Protein AF-R9T942-F1 (afdb_monomer_lite)

Structure (mmCIF, N/CA/C/O backbone):
data_AF-R9T942-F1
#
_entry.id   AF-R9T942-F1
#
loop_
_atom_site.group_PDB
_atom_site.id
_atom_site.type_symbol
_atom_site.label_atom_id
_atom_site.label_alt_id
_atom_site.label_comp_id
_atom_site.label_asym_id
_atom_site.label_entity_id
_atom_site.label_seq_id
_atom_site.pdbx_PDB_ins_code
_atom_site.Cartn_x
_atom_site.Cartn_y
_atom_site.Cartn_z
_atom_site.occupancy
_atom_site.B_iso_or_equiv
_atom_site.auth_seq_id
_atom_site.auth_comp_id
_atom_site.auth_asym_id
_atom_site.auth_atom_id
_atom_site.pdbx_PDB_model_num
ATOM 1 N N . MET A 1 1 ? 3.302 -10.540 -44.104 1.00 55.38 1 MET A N 1
ATOM 2 C CA . MET A 1 1 ? 4.333 -10.855 -43.094 1.00 55.38 1 MET A CA 1
ATOM 3 C C . MET A 1 1 ? 4.419 -12.359 -42.963 1.00 55.38 1 MET A C 1
ATOM 5 O O . MET A 1 1 ? 3.396 -13.004 -43.178 1.00 55.38 1 MET A O 1
ATOM 9 N N . SER A 1 2 ? 5.591 -12.920 -42.657 1.00 56.69 2 SER A N 1
ATOM 10 C CA . SER A 1 2 ? 5.653 -14.349 -42.351 1.00 56.69 2 SER A CA 1
ATOM 11 C C . SER A 1 2 ? 4.865 -14.638 -41.074 1.00 56.69 2 SER A C 1
ATOM 13 O O . SER A 1 2 ? 5.024 -13.944 -40.067 1.00 56.69 2 SER A O 1
ATOM 15 N N . ALA A 1 3 ? 4.004 -15.655 -41.127 1.00 66.00 3 ALA A N 1
ATOM 16 C CA . ALA A 1 3 ? 3.334 -16.181 -39.942 1.00 66.00 3 ALA A CA 1
ATOM 17 C C . ALA A 1 3 ? 4.331 -16.875 -38.995 1.00 66.00 3 ALA A C 1
ATOM 19 O O . ALA A 1 3 ? 4.022 -17.072 -37.824 1.00 66.00 3 ALA A O 1
ATOM 20 N N . SER A 1 4 ? 5.525 -17.219 -39.495 1.00 75.81 4 SER A N 1
ATOM 21 C CA . SER A 1 4 ? 6.587 -17.854 -38.727 1.00 75.81 4 SER A CA 1
ATOM 22 C C . SER A 1 4 ? 7.460 -16.807 -38.023 1.00 75.81 4 SER A C 1
ATOM 24 O O . SER A 1 4 ? 8.123 -16.010 -38.694 1.00 75.81 4 SER A O 1
ATOM 26 N N . PRO A 1 5 ? 7.550 -16.830 -36.682 1.00 75.12 5 PRO A N 1
ATOM 27 C CA . PRO A 1 5 ? 8.416 -15.925 -35.922 1.00 75.12 5 PRO A CA 1
ATOM 28 C C . PRO A 1 5 ? 9.908 -16.098 -36.223 1.00 75.12 5 PRO A C 1
ATOM 30 O O . PRO A 1 5 ? 10.694 -15.184 -35.987 1.00 75.12 5 PRO A O 1
ATOM 33 N N . GLN A 1 6 ? 10.307 -17.249 -36.775 1.00 81.50 6 GLN A N 1
ATOM 34 C CA . GLN A 1 6 ? 11.676 -17.512 -37.240 1.00 81.50 6 GLN A CA 1
ATOM 35 C C . GLN A 1 6 ? 12.093 -16.616 -38.408 1.00 81.50 6 GLN A C 1
ATOM 37 O O . GLN A 1 6 ? 13.274 -16.330 -38.567 1.00 81.50 6 GLN A O 1
ATOM 42 N N . GLU A 1 7 ? 11.126 -16.168 -39.204 1.00 81.69 7 GLU A N 1
ATOM 43 C CA . GLU A 1 7 ? 11.349 -15.408 -40.436 1.00 81.69 7 GLU A CA 1
ATOM 44 C C . GLU A 1 7 ? 11.086 -13.909 -40.253 1.00 81.69 7 GLU A C 1
ATOM 46 O O . GLU A 1 7 ? 11.096 -13.150 -41.219 1.00 81.69 7 GLU A O 1
ATOM 51 N N . TRP A 1 8 ? 10.806 -13.467 -39.025 1.00 84.31 8 TRP A N 1
ATOM 52 C CA . TRP A 1 8 ? 10.619 -12.049 -38.743 1.00 84.31 8 TRP A CA 1
ATOM 53 C C . TRP A 1 8 ? 11.915 -11.267 -38.965 1.00 84.31 8 TRP A C 1
ATOM 55 O O . TRP A 1 8 ? 12.986 -11.651 -38.493 1.00 84.31 8 TRP A O 1
ATOM 65 N N . ASP A 1 9 ? 11.795 -10.140 -39.653 1.00 84.88 9 ASP A N 1
ATOM 66 C CA . ASP A 1 9 ? 12.887 -9.252 -40.027 1.00 84.88 9 ASP A CA 1
ATOM 67 C C . ASP A 1 9 ? 12.683 -7.843 -39.440 1.00 84.88 9 ASP A C 1
ATOM 69 O O . ASP A 1 9 ? 11.788 -7.598 -38.622 1.00 84.88 9 ASP A O 1
ATOM 73 N N . GLY A 1 10 ? 13.555 -6.906 -39.820 1.00 80.19 10 GLY A N 1
ATOM 74 C CA . GLY A 1 10 ? 13.498 -5.536 -39.315 1.00 80.19 10 GLY A CA 1
ATOM 75 C C . GLY A 1 10 ? 12.197 -4.811 -39.668 1.00 80.19 10 GLY A C 1
ATOM 76 O O . GLY A 1 10 ? 11.739 -3.974 -38.893 1.00 80.19 10 GLY A O 1
ATOM 77 N N . ASP A 1 11 ? 11.550 -5.172 -40.778 1.00 79.38 11 ASP A N 1
ATOM 78 C CA . ASP A 1 11 ? 10.275 -4.581 -41.183 1.00 79.38 11 ASP A CA 1
ATOM 79 C C . ASP A 1 11 ? 9.140 -5.022 -40.255 1.00 79.38 11 ASP A C 1
ATOM 81 O O . ASP A 1 11 ? 8.277 -4.213 -39.906 1.00 79.38 11 ASP A O 1
ATOM 85 N N . VAL A 1 12 ? 9.167 -6.272 -39.780 1.00 81.94 12 VAL A N 1
ATOM 86 C CA . VAL A 1 12 ? 8.225 -6.756 -38.758 1.00 81.94 12 VAL A CA 1
ATOM 87 C C . VAL A 1 12 ? 8.427 -6.021 -37.431 1.00 81.94 12 VAL A C 1
ATOM 89 O O . VAL A 1 12 ? 7.452 -5.573 -36.824 1.00 81.94 12 VAL A O 1
ATOM 92 N N . VAL A 1 13 ? 9.675 -5.837 -36.995 1.00 80.06 13 VAL A N 1
ATOM 93 C CA . VAL A 1 13 ? 9.985 -5.101 -35.756 1.00 80.06 13 VAL A CA 1
ATOM 94 C C . VAL A 1 13 ? 9.532 -3.639 -35.854 1.00 80.06 13 VAL A C 1
ATOM 96 O O . VAL A 1 13 ? 8.868 -3.137 -34.943 1.00 80.06 13 VAL A O 1
ATOM 99 N N . ASN A 1 14 ? 9.827 -2.970 -36.973 1.00 81.62 14 ASN A N 1
ATOM 100 C CA . ASN A 1 14 ? 9.402 -1.593 -37.232 1.00 81.62 14 ASN A CA 1
ATOM 101 C C . ASN A 1 14 ? 7.878 -1.478 -37.307 1.00 81.62 14 ASN A C 1
ATOM 103 O O . ASN A 1 14 ? 7.307 -0.547 -36.751 1.00 81.62 14 ASN A O 1
ATOM 107 N N . PHE A 1 15 ? 7.187 -2.433 -37.928 1.00 79.25 15 PHE A N 1
ATOM 108 C CA . PHE A 1 15 ? 5.727 -2.445 -37.943 1.00 79.25 15 PHE A CA 1
ATOM 109 C C . PHE A 1 15 ? 5.140 -2.568 -36.533 1.00 79.25 15 PHE A C 1
ATOM 111 O O . PHE A 1 15 ? 4.220 -1.825 -36.186 1.00 79.25 15 PHE A O 1
ATOM 118 N N . ILE A 1 16 ? 5.677 -3.465 -35.702 1.00 78.81 16 ILE A N 1
ATOM 119 C CA . ILE A 1 16 ? 5.207 -3.622 -34.322 1.00 78.81 16 ILE A CA 1
ATOM 120 C C . ILE A 1 16 ? 5.415 -2.314 -33.550 1.00 78.81 16 ILE A C 1
ATOM 122 O O . ILE A 1 16 ? 4.469 -1.807 -32.951 1.00 78.81 16 ILE A O 1
ATOM 126 N N . ARG A 1 17 ? 6.613 -1.725 -33.617 1.00 76.69 17 ARG A N 1
ATOM 127 C CA . ARG A 1 17 ? 6.948 -0.484 -32.903 1.00 76.69 17 ARG A CA 1
ATOM 128 C C . ARG A 1 17 ? 6.168 0.732 -33.414 1.00 76.69 17 ARG A C 1
ATOM 130 O O . ARG A 1 17 ? 5.583 1.465 -32.623 1.00 76.69 17 ARG A O 1
ATOM 137 N N . ASP A 1 18 ? 6.155 0.939 -34.727 1.00 77.44 18 ASP A N 1
ATOM 138 C CA . ASP A 1 18 ? 5.771 2.214 -35.341 1.00 77.44 18 ASP A CA 1
ATOM 139 C C . ASP A 1 18 ? 4.334 2.222 -35.865 1.00 77.44 18 ASP A C 1
ATOM 141 O O . ASP A 1 18 ? 3.808 3.293 -36.184 1.00 77.44 18 ASP A O 1
ATOM 145 N N . VAL A 1 19 ? 3.688 1.058 -35.984 1.00 76.12 19 VAL A N 1
ATOM 146 C CA . VAL A 1 19 ? 2.318 0.926 -36.502 1.00 76.12 19 VAL A CA 1
ATOM 147 C C . VAL A 1 19 ? 1.394 0.276 -35.480 1.00 76.12 19 VAL A C 1
ATOM 149 O O . VAL A 1 19 ? 0.380 0.876 -35.140 1.00 76.12 19 VAL A O 1
ATOM 152 N N . LEU A 1 20 ? 1.732 -0.910 -34.966 1.00 74.31 20 LEU A N 1
ATOM 153 C CA . LEU A 1 20 ? 0.850 -1.664 -34.066 1.00 74.31 20 LEU A CA 1
ATOM 154 C C . LEU A 1 20 ? 0.758 -1.031 -32.672 1.00 74.31 20 LEU A C 1
ATOM 156 O O . LEU A 1 20 ? -0.312 -0.971 -32.079 1.00 74.31 20 LEU A O 1
ATOM 160 N N . LEU A 1 21 ? 1.883 -0.527 -32.174 1.00 70.38 21 LEU A N 1
ATOM 161 C CA . LEU A 1 21 ? 2.002 0.124 -30.870 1.00 70.38 21 LEU A CA 1
ATOM 162 C C . LEU A 1 21 ? 1.828 1.651 -30.942 1.00 70.38 21 LEU A C 1
ATOM 164 O O . LEU A 1 21 ? 2.004 2.371 -29.954 1.00 70.38 21 LEU A O 1
ATOM 168 N N . ARG A 1 22 ? 1.454 2.174 -32.115 1.00 72.12 22 ARG A N 1
ATOM 169 C CA . ARG A 1 22 ? 1.252 3.609 -32.317 1.00 72.12 22 ARG A CA 1
ATOM 170 C C . ARG A 1 22 ? 0.049 4.094 -31.506 1.00 72.12 22 ARG A C 1
ATOM 172 O O . ARG A 1 22 ? -1.061 3.609 -31.682 1.00 72.12 22 ARG A O 1
ATOM 179 N N . GLY A 1 23 ? 0.266 5.105 -30.665 1.00 63.59 23 GLY A N 1
ATOM 180 C CA . GLY A 1 23 ? -0.784 5.715 -29.838 1.00 63.59 23 GLY A CA 1
ATOM 181 C C . GLY A 1 23 ? -1.073 4.976 -28.528 1.00 63.59 23 GLY A C 1
ATOM 182 O O . GLY A 1 23 ? -1.806 5.497 -27.692 1.00 63.59 23 GLY A O 1
ATOM 183 N N . SER A 1 24 ? -0.463 3.810 -28.315 1.00 63.62 24 SER A N 1
ATOM 184 C CA . SER A 1 24 ? -0.535 3.092 -27.045 1.00 63.62 24 SER A CA 1
ATOM 185 C C . SER A 1 24 ? 0.375 3.742 -25.984 1.00 63.62 24 SER A C 1
ATOM 187 O O . SER A 1 24 ? 1.428 4.295 -26.321 1.00 63.62 24 SER A O 1
ATOM 189 N N . PRO A 1 25 ? -0.000 3.690 -24.690 1.00 60.34 25 PRO A N 1
ATOM 190 C CA . PRO A 1 25 ? 0.844 4.147 -23.588 1.00 60.34 25 PRO A CA 1
ATOM 191 C C . PRO A 1 25 ? 2.234 3.500 -23.605 1.00 60.34 25 PRO A C 1
ATOM 193 O O . PRO A 1 25 ? 2.374 2.312 -23.889 1.00 60.34 25 PRO A O 1
ATOM 196 N N . ALA A 1 26 ? 3.268 4.252 -23.219 1.00 60.66 26 ALA A N 1
ATOM 197 C CA . ALA A 1 26 ? 4.657 3.781 -23.252 1.00 60.66 26 ALA A CA 1
ATOM 198 C C . ALA A 1 26 ? 4.897 2.483 -22.450 1.00 60.66 26 ALA A C 1
ATOM 200 O O . ALA A 1 26 ? 5.706 1.648 -22.852 1.00 60.66 26 ALA A O 1
ATOM 201 N N . SER A 1 27 ? 4.179 2.284 -21.337 1.00 47.72 27 SER A N 1
ATOM 202 C CA . SER A 1 27 ? 4.229 1.047 -20.543 1.00 47.72 27 SER A CA 1
ATOM 203 C C . SER A 1 27 ? 3.712 -0.165 -21.319 1.00 47.72 27 SER A C 1
ATOM 205 O O . SER A 1 27 ? 4.370 -1.203 -21.333 1.00 47.72 27 SER A O 1
ATOM 207 N N . ILE A 1 28 ? 2.585 -0.001 -22.013 1.00 60.81 28 ILE A N 1
ATOM 208 C CA . ILE A 1 28 ? 1.977 -1.019 -22.874 1.00 60.81 28 ILE A CA 1
ATOM 209 C C . ILE A 1 28 ? 2.917 -1.320 -24.043 1.00 60.81 28 ILE A C 1
ATOM 211 O O . ILE A 1 28 ? 3.228 -2.479 -24.300 1.00 60.81 28 ILE A O 1
ATOM 215 N N . ASN A 1 29 ? 3.484 -0.295 -24.680 1.00 69.31 29 ASN A N 1
ATOM 216 C CA . ASN A 1 29 ? 4.442 -0.494 -25.771 1.00 69.31 29 ASN A CA 1
ATOM 217 C C . ASN A 1 29 ? 5.643 -1.327 -25.336 1.00 69.31 29 ASN A C 1
ATOM 219 O O . ASN A 1 29 ? 6.031 -2.267 -26.027 1.00 69.31 29 ASN A O 1
ATOM 223 N N . LYS A 1 30 ? 6.194 -1.024 -24.159 1.00 68.06 30 LYS A N 1
ATOM 224 C CA . LYS A 1 30 ? 7.323 -1.760 -23.594 1.00 68.06 30 LYS A CA 1
ATOM 225 C C . LYS A 1 30 ? 6.982 -3.225 -23.320 1.00 68.06 30 LYS A C 1
ATOM 227 O O . LYS A 1 30 ? 7.801 -4.097 -23.600 1.00 68.06 30 LYS A O 1
ATOM 232 N N . GLU A 1 31 ? 5.802 -3.502 -22.777 1.00 67.56 31 GLU A N 1
ATOM 233 C CA . GLU A 1 31 ? 5.360 -4.860 -22.450 1.00 67.56 31 GLU A CA 1
ATOM 234 C C . GLU A 1 31 ? 5.090 -5.705 -23.700 1.00 67.56 31 GLU A C 1
ATOM 236 O O . GLU A 1 31 ? 5.594 -6.826 -23.818 1.00 67.56 31 GLU A O 1
ATOM 241 N N . TYR A 1 32 ? 4.369 -5.150 -24.674 1.00 72.00 32 TYR A N 1
ATOM 242 C CA . TYR A 1 32 ? 4.083 -5.832 -25.934 1.00 72.00 32 TYR A CA 1
ATOM 243 C C . TYR A 1 32 ? 5.357 -6.059 -26.753 1.00 72.00 32 TYR A C 1
ATOM 245 O O . TYR A 1 32 ? 5.573 -7.159 -27.262 1.00 72.00 32 TYR A O 1
ATOM 253 N N . TYR A 1 33 ? 6.250 -5.066 -26.818 1.00 79.81 33 TYR A N 1
ATOM 254 C CA . TYR A 1 33 ? 7.545 -5.213 -27.482 1.00 79.81 33 TYR A CA 1
ATOM 255 C C . TYR A 1 33 ? 8.423 -6.269 -26.791 1.00 79.81 33 TYR A C 1
ATOM 257 O O . TYR A 1 33 ? 9.047 -7.095 -27.458 1.00 79.81 33 TYR A O 1
ATOM 265 N N . ALA A 1 34 ? 8.439 -6.305 -25.453 1.00 77.56 34 ALA A N 1
ATOM 266 C CA . ALA A 1 34 ? 9.152 -7.336 -24.698 1.00 77.56 34 ALA A CA 1
ATOM 267 C C . ALA A 1 34 ? 8.574 -8.739 -24.936 1.00 77.56 34 ALA A C 1
ATOM 269 O O . ALA A 1 34 ? 9.332 -9.702 -25.048 1.00 77.56 34 ALA A O 1
ATOM 270 N N . THR A 1 35 ? 7.252 -8.859 -25.041 1.00 80.25 35 THR A N 1
ATOM 271 C CA . THR A 1 35 ? 6.569 -10.128 -25.326 1.00 80.25 35 THR A CA 1
ATOM 272 C C . THR A 1 35 ? 6.890 -10.623 -26.734 1.00 80.25 35 THR A C 1
ATOM 274 O O . THR A 1 35 ? 7.326 -11.763 -26.890 1.00 80.25 35 THR A O 1
ATOM 277 N N . ALA A 1 36 ? 6.794 -9.752 -27.744 1.00 82.94 36 ALA A N 1
ATOM 278 C CA . ALA A 1 36 ? 7.181 -10.071 -29.119 1.00 82.94 36 ALA A CA 1
ATOM 279 C C . ALA A 1 36 ? 8.663 -10.470 -29.221 1.00 82.94 36 ALA A C 1
ATOM 281 O O . ALA A 1 36 ? 8.997 -11.457 -29.875 1.00 82.94 36 ALA A O 1
ATOM 282 N N . SER A 1 37 ? 9.544 -9.768 -28.499 1.00 84.00 37 SER A N 1
ATOM 283 C CA . SER A 1 37 ? 10.963 -10.114 -28.407 1.00 84.00 37 SER A CA 1
ATOM 284 C C . SER A 1 37 ? 11.186 -11.496 -27.790 1.00 84.00 37 SER A C 1
ATOM 286 O O . SER A 1 37 ? 11.953 -12.273 -28.346 1.00 84.00 37 SER A O 1
ATOM 288 N N . ARG A 1 38 ? 10.519 -11.836 -26.677 1.00 80.50 38 ARG A N 1
ATOM 289 C CA . ARG A 1 38 ? 10.636 -13.168 -26.051 1.00 80.50 38 ARG A CA 1
ATOM 290 C C . ARG A 1 38 ? 10.121 -14.273 -26.966 1.00 80.50 38 ARG A C 1
ATOM 292 O O . ARG A 1 38 ? 10.747 -15.325 -27.043 1.00 80.50 38 ARG A O 1
ATOM 299 N N . TYR A 1 39 ? 9.014 -14.029 -27.662 1.00 82.38 39 TYR A N 1
ATOM 300 C CA . TYR A 1 39 ? 8.429 -14.988 -28.593 1.00 82.38 39 TYR A CA 1
ATOM 301 C C . TYR A 1 39 ? 9.337 -15.243 -29.804 1.00 82.38 39 TYR A C 1
ATOM 303 O O . TYR A 1 39 ? 9.559 -16.397 -30.176 1.00 82.38 39 TYR A O 1
ATOM 311 N N . ALA A 1 40 ? 9.943 -14.192 -30.365 1.00 85.56 40 ALA A N 1
ATOM 312 C CA . ALA A 1 40 ? 10.966 -14.317 -31.400 1.00 85.56 40 ALA A CA 1
ATOM 313 C C . ALA A 1 40 ? 12.188 -15.102 -30.886 1.00 85.56 40 ALA A C 1
ATOM 315 O O . ALA A 1 40 ? 12.596 -16.073 -31.524 1.00 85.56 40 ALA A O 1
ATOM 316 N N . SER A 1 41 ? 12.710 -14.765 -29.698 1.00 83.50 41 SER A N 1
ATOM 317 C CA . SER A 1 41 ? 13.859 -15.457 -29.094 1.00 83.50 41 SER A CA 1
ATOM 318 C C . SER A 1 41 ? 13.575 -16.936 -28.802 1.00 83.50 41 SER A C 1
ATOM 320 O O . SER A 1 41 ? 14.429 -17.779 -29.076 1.00 83.50 41 SER A O 1
ATOM 322 N N . PHE A 1 42 ? 12.381 -17.278 -28.302 1.00 84.38 42 PHE A N 1
ATOM 323 C CA . PHE A 1 42 ? 11.940 -18.667 -28.110 1.00 84.38 42 PHE A CA 1
ATOM 324 C C . PHE A 1 42 ? 11.958 -19.446 -29.433 1.00 84.38 42 PHE A C 1
ATOM 326 O O . PHE A 1 42 ? 12.434 -20.578 -29.499 1.00 84.38 42 PHE A O 1
ATOM 333 N N . ASN A 1 43 ? 11.545 -18.787 -30.514 1.00 86.19 43 ASN A N 1
ATOM 334 C CA . ASN A 1 43 ? 11.609 -19.304 -31.875 1.00 86.19 43 ASN A CA 1
ATOM 335 C C . ASN A 1 43 ? 12.993 -19.137 -32.529 1.00 86.19 43 ASN A C 1
ATOM 337 O O . ASN A 1 43 ? 13.106 -19.251 -33.742 1.00 86.19 43 ASN A O 1
ATOM 341 N N . LYS A 1 44 ? 14.064 -18.907 -31.758 1.00 88.12 44 LYS A N 1
ATOM 342 C CA . LYS A 1 44 ? 15.454 -18.769 -32.236 1.00 88.12 44 LYS A CA 1
ATOM 343 C C . LYS A 1 44 ? 15.702 -17.587 -33.185 1.00 88.12 44 LYS A C 1
ATOM 345 O O . LYS A 1 44 ? 16.726 -17.562 -33.866 1.00 88.12 44 LYS A O 1
ATOM 350 N N . ASN A 1 45 ? 14.826 -16.587 -33.195 1.00 86.69 45 ASN A N 1
ATOM 351 C CA . ASN A 1 45 ? 15.019 -15.347 -33.935 1.00 86.69 45 ASN A CA 1
ATOM 352 C C . ASN A 1 45 ? 15.500 -14.221 -33.007 1.00 86.69 45 ASN A C 1
ATOM 354 O O . ASN A 1 45 ? 14.829 -13.856 -32.044 1.00 86.69 45 ASN A O 1
ATOM 358 N N . LYS A 1 46 ? 16.665 -13.644 -33.321 1.00 85.94 46 LYS A N 1
ATOM 359 C CA . LYS A 1 46 ? 17.310 -12.579 -32.534 1.00 85.94 46 LYS A CA 1
ATOM 360 C C . LYS A 1 46 ? 17.098 -11.173 -33.101 1.00 85.94 46 LYS A C 1
ATOM 362 O O . LYS A 1 46 ? 17.756 -10.236 -32.655 1.00 85.94 46 LYS A O 1
ATOM 367 N N . ILE A 1 47 ? 16.193 -10.991 -34.064 1.00 85.12 47 ILE A N 1
ATOM 368 C CA . ILE A 1 47 ? 15.999 -9.707 -34.752 1.00 85.12 47 ILE A CA 1
ATOM 369 C C . ILE A 1 47 ? 15.719 -8.543 -33.788 1.00 85.12 47 ILE A C 1
ATOM 371 O O . ILE A 1 47 ? 16.272 -7.458 -33.950 1.00 85.12 47 ILE A O 1
ATOM 375 N N . PHE A 1 48 ? 14.955 -8.787 -32.719 1.00 82.31 48 PHE A N 1
ATOM 376 C CA . PHE A 1 48 ? 14.669 -7.789 -31.685 1.00 82.31 48 PHE A CA 1
ATOM 377 C C . PHE A 1 48 ? 15.898 -7.399 -30.857 1.00 82.31 48 PHE A C 1
ATOM 379 O O . PHE A 1 48 ? 15.968 -6.260 -30.408 1.00 82.31 48 PHE A O 1
ATOM 386 N N . GLU A 1 49 ? 16.852 -8.311 -30.643 1.00 80.06 49 GLU A N 1
ATOM 387 C CA . GLU A 1 49 ? 18.120 -8.023 -29.954 1.00 80.06 49 GLU A CA 1
ATOM 388 C C . GLU A 1 49 ? 19.041 -7.193 -30.850 1.00 80.06 49 GLU A C 1
ATOM 390 O O . GLU A 1 49 ? 19.612 -6.204 -30.396 1.00 80.06 49 GLU A O 1
ATOM 395 N N . ILE A 1 50 ? 19.114 -7.550 -32.137 1.00 80.94 50 ILE A N 1
ATOM 396 C CA . ILE A 1 50 ? 19.897 -6.836 -33.156 1.00 80.94 50 ILE A CA 1
ATOM 397 C C . ILE A 1 50 ? 19.385 -5.398 -33.316 1.00 80.94 50 ILE A C 1
ATOM 399 O O . ILE A 1 50 ? 20.171 -4.457 -33.392 1.00 80.94 50 ILE A O 1
ATOM 403 N N . MET A 1 51 ? 18.064 -5.215 -33.305 1.00 76.12 51 MET A N 1
ATOM 404 C CA . MET A 1 51 ? 17.425 -3.903 -33.421 1.00 76.12 51 MET A CA 1
ATOM 405 C C . MET A 1 51 ? 17.371 -3.099 -32.116 1.00 76.12 51 MET A C 1
ATOM 407 O O . MET A 1 51 ? 17.007 -1.926 -32.145 1.00 76.12 51 MET A O 1
ATOM 411 N N . LYS A 1 52 ? 17.746 -3.682 -30.970 1.00 67.75 52 LYS A N 1
ATOM 412 C CA . LYS A 1 52 ? 17.675 -3.027 -29.649 1.00 67.75 52 LYS A CA 1
ATOM 413 C C . LYS A 1 52 ? 18.756 -1.965 -29.414 1.00 67.75 52 LYS A C 1
ATOM 415 O O . LYS A 1 52 ? 18.802 -1.364 -28.341 1.00 67.75 52 LYS A O 1
ATOM 420 N N . ILE A 1 53 ? 19.644 -1.741 -30.380 1.00 49.84 53 ILE A N 1
ATOM 421 C CA . ILE A 1 53 ? 20.758 -0.794 -30.278 1.00 49.84 53 ILE A CA 1
ATOM 422 C C . ILE A 1 53 ? 20.230 0.630 -30.494 1.00 49.84 53 ILE A C 1
ATOM 424 O O . ILE A 1 53 ? 20.415 1.185 -31.568 1.00 49.84 53 ILE A O 1
ATOM 428 N N . THR A 1 54 ? 19.508 1.187 -29.513 1.00 47.09 54 THR A N 1
ATOM 429 C CA . THR A 1 54 ? 19.406 2.627 -29.159 1.00 47.09 54 THR A CA 1
ATOM 430 C C . THR A 1 54 ? 18.203 2.875 -28.245 1.00 47.09 54 THR A C 1
ATOM 432 O O . THR A 1 54 ? 17.226 3.513 -28.612 1.00 47.09 54 THR A O 1
ATOM 435 N N . GLU A 1 55 ? 18.281 2.428 -26.996 1.00 46.62 55 GLU A N 1
ATOM 436 C CA . GLU A 1 55 ? 17.527 3.092 -25.931 1.00 46.62 55 GLU A CA 1
ATOM 437 C C . GLU A 1 55 ? 18.516 3.453 -24.833 1.00 46.62 55 GLU A C 1
ATOM 439 O O . GLU A 1 55 ? 18.991 2.599 -24.081 1.00 46.62 55 GLU A O 1
ATOM 444 N N . HIS A 1 56 ? 18.878 4.736 -24.769 1.00 39.38 56 HIS A N 1
ATOM 445 C CA . HIS A 1 56 ? 19.525 5.259 -23.578 1.00 39.38 56 HIS A CA 1
ATOM 446 C C . HIS A 1 56 ? 18.562 5.042 -22.408 1.00 39.38 56 HIS A C 1
ATOM 448 O O . HIS A 1 56 ? 17.389 5.407 -22.530 1.00 39.38 56 HIS A O 1
ATOM 454 N N . PRO A 1 57 ? 19.009 4.463 -21.280 1.00 43.84 57 PRO A N 1
ATOM 455 C CA . PRO A 1 57 ? 18.173 4.402 -20.099 1.00 43.84 57 PRO A CA 1
ATOM 456 C C . PRO A 1 57 ? 17.808 5.839 -19.734 1.00 43.84 57 PRO A C 1
ATOM 458 O O . PRO A 1 57 ? 18.677 6.644 -19.396 1.00 43.84 57 PRO A O 1
ATOM 461 N N . SER A 1 58 ? 16.522 6.171 -19.851 1.00 45.50 58 SER A N 1
ATOM 462 C CA . SER A 1 58 ? 15.984 7.414 -19.317 1.00 45.50 58 SER A CA 1
ATOM 463 C C . SER A 1 58 ? 16.386 7.463 -17.848 1.00 45.50 58 SER A C 1
ATOM 465 O O . SER A 1 58 ? 15.992 6.579 -17.075 1.00 45.50 58 SER A O 1
ATOM 467 N N . LYS A 1 59 ? 17.220 8.443 -17.480 1.00 42.09 59 LYS A N 1
ATOM 468 C CA . LYS A 1 59 ? 17.540 8.703 -16.076 1.00 42.09 59 LYS A CA 1
ATOM 469 C C . LYS A 1 59 ? 16.215 8.814 -15.309 1.00 42.09 59 LYS A C 1
ATOM 471 O O . LYS A 1 59 ? 15.249 9.333 -15.871 1.00 42.09 59 LYS A O 1
ATOM 476 N N . PRO A 1 60 ? 16.123 8.305 -14.070 1.00 47.53 60 PRO A N 1
ATOM 477 C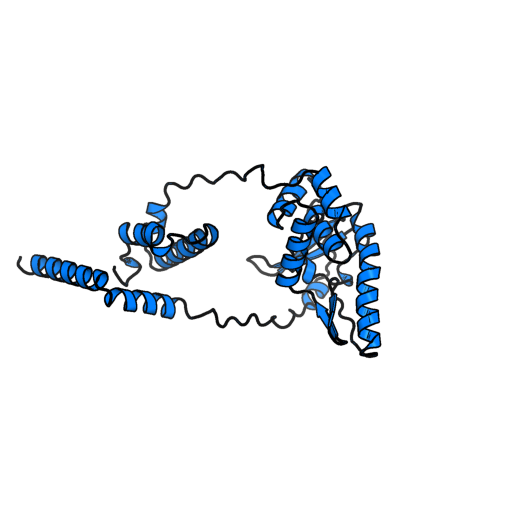 CA . PRO A 1 60 ? 14.960 8.586 -13.240 1.00 47.53 60 PRO A CA 1
ATOM 478 C C . PRO A 1 60 ? 14.810 10.110 -13.167 1.00 47.53 60 PRO A C 1
ATOM 480 O O . PRO A 1 60 ? 15.770 10.776 -12.787 1.00 47.53 60 PRO A O 1
ATOM 483 N N . ASN A 1 61 ? 13.666 10.661 -13.581 1.00 51.72 61 ASN A N 1
ATOM 484 C CA . ASN A 1 61 ? 13.417 12.090 -13.412 1.00 51.72 61 ASN A CA 1
ATOM 485 C C . ASN A 1 61 ? 13.506 12.411 -11.915 1.00 51.72 61 ASN A C 1
ATOM 487 O O . ASN A 1 61 ? 12.832 11.774 -11.104 1.00 51.72 61 ASN A O 1
ATOM 491 N N . GLU A 1 62 ? 14.340 13.385 -11.553 1.00 51.06 62 GLU A N 1
ATOM 492 C CA . GLU A 1 62 ? 14.430 13.906 -10.183 1.00 51.06 62 GLU A CA 1
ATOM 493 C C . GLU A 1 62 ? 13.091 14.505 -9.711 1.00 51.06 62 GLU A C 1
ATOM 495 O O . GLU A 1 62 ? 12.834 14.544 -8.514 1.00 51.06 62 GLU A O 1
ATOM 500 N N . GLU A 1 63 ? 12.206 14.857 -10.652 1.00 56.81 63 GLU A N 1
ATOM 501 C CA . GLU A 1 63 ? 10.853 15.404 -10.451 1.00 56.81 63 GLU A CA 1
ATOM 502 C C . GLU A 1 63 ? 9.827 14.411 -9.860 1.00 56.81 63 GLU A C 1
ATOM 504 O O . GLU A 1 63 ? 8.688 14.781 -9.602 1.00 56.81 63 GLU A O 1
ATOM 509 N N . ASP A 1 64 ? 10.185 13.139 -9.662 1.00 73.62 64 ASP A N 1
ATOM 510 C CA . ASP A 1 64 ? 9.251 12.063 -9.288 1.00 73.62 64 ASP A CA 1
ATOM 511 C C . ASP A 1 64 ? 9.302 11.764 -7.767 1.00 73.62 64 ASP A C 1
ATOM 513 O O . ASP A 1 64 ? 9.364 10.596 -7.356 1.00 73.62 64 ASP A O 1
ATOM 517 N N . LYS A 1 65 ? 9.351 12.821 -6.937 1.00 84.06 65 LYS A N 1
ATOM 518 C CA . LYS A 1 65 ? 9.508 12.787 -5.466 1.00 84.06 65 LYS A CA 1
ATOM 519 C C . LYS A 1 65 ? 8.674 13.871 -4.780 1.00 84.06 65 LYS A C 1
ATOM 521 O O . LYS A 1 65 ? 8.312 14.852 -5.413 1.00 84.06 65 LYS A O 1
ATOM 526 N N . LEU A 1 66 ? 8.422 13.684 -3.485 1.00 87.00 66 LEU A N 1
ATOM 527 C CA . LEU A 1 66 ? 7.756 14.670 -2.628 1.00 87.00 66 LEU A CA 1
ATOM 528 C C . LEU A 1 66 ? 8.767 15.384 -1.730 1.00 87.00 66 LEU A C 1
ATOM 530 O O . LEU A 1 66 ? 9.676 14.736 -1.206 1.00 87.00 66 LEU A O 1
ATOM 534 N N . THR A 1 67 ? 8.582 16.683 -1.502 1.00 89.00 67 THR A N 1
ATOM 535 C CA . THR A 1 67 ? 9.310 17.411 -0.453 1.00 89.00 67 THR A CA 1
ATOM 536 C C . THR A 1 67 ? 8.754 17.081 0.935 1.00 89.00 67 THR A C 1
ATOM 538 O O . THR A 1 67 ? 7.659 16.534 1.079 1.00 89.00 67 THR A O 1
ATOM 541 N N . ASN A 1 68 ? 9.491 17.427 1.994 1.00 86.75 68 ASN A N 1
ATOM 542 C CA . ASN A 1 68 ? 9.010 17.227 3.364 1.00 86.75 68 ASN A CA 1
ATOM 543 C C . ASN A 1 68 ? 7.739 18.042 3.647 1.00 86.75 68 ASN A C 1
ATOM 545 O O . ASN A 1 68 ? 6.843 17.557 4.336 1.00 86.75 68 ASN A O 1
ATOM 549 N N . GLU A 1 69 ? 7.634 19.254 3.101 1.00 88.56 69 GLU A N 1
ATOM 550 C CA . GLU A 1 69 ? 6.443 20.096 3.216 1.00 88.56 69 GLU A CA 1
ATOM 551 C C . GLU A 1 69 ? 5.242 19.444 2.526 1.00 88.56 69 GLU A C 1
ATOM 553 O O . GLU A 1 69 ? 4.162 19.374 3.110 1.00 88.56 69 GLU A O 1
ATOM 558 N N . GLU A 1 70 ? 5.437 18.899 1.323 1.00 91.69 70 GLU A N 1
ATOM 559 C CA . GLU A 1 70 ? 4.398 18.167 0.596 1.00 91.69 70 GLU A CA 1
ATOM 560 C C . GLU A 1 70 ? 3.948 16.917 1.358 1.00 91.69 70 GLU A C 1
ATOM 562 O O . GLU A 1 70 ? 2.752 16.657 1.473 1.00 91.69 70 GLU A O 1
ATOM 567 N N . VAL A 1 71 ? 4.884 16.169 1.949 1.00 91.94 71 VAL A N 1
ATOM 568 C CA . VAL A 1 71 ? 4.566 15.016 2.803 1.00 91.94 71 VAL A CA 1
ATOM 569 C C . VAL A 1 71 ? 3.695 15.428 3.989 1.00 91.94 71 VAL A C 1
ATOM 571 O O . VAL A 1 71 ? 2.709 14.752 4.280 1.00 91.94 71 VAL A O 1
ATOM 574 N N . GLN A 1 72 ? 4.029 16.530 4.667 1.00 90.50 72 GLN A N 1
ATOM 575 C CA . GLN A 1 72 ? 3.237 17.015 5.799 1.00 90.50 72 GLN A CA 1
ATOM 576 C C . GLN A 1 72 ? 1.848 17.486 5.366 1.00 90.50 72 GLN A C 1
ATOM 578 O O . GLN A 1 72 ? 0.873 17.181 6.048 1.00 90.50 72 GLN A O 1
ATOM 583 N N . LEU A 1 73 ? 1.733 18.172 4.226 1.00 93.31 73 LEU A N 1
ATOM 584 C CA . LEU A 1 73 ? 0.440 18.574 3.668 1.00 93.31 73 LEU A CA 1
ATOM 585 C C . LEU A 1 73 ? -0.435 17.358 3.360 1.00 93.31 73 LEU A C 1
ATOM 587 O O . LEU A 1 73 ? -1.576 17.304 3.811 1.00 93.31 73 LEU A O 1
ATOM 591 N N . VAL A 1 74 ? 0.106 16.348 2.672 1.00 94.50 74 VAL A N 1
ATOM 592 C CA . VAL A 1 74 ? -0.650 15.122 2.381 1.00 94.50 74 VAL A CA 1
ATOM 593 C C . VAL A 1 74 ? -1.051 14.402 3.667 1.00 94.50 74 VAL A C 1
ATOM 595 O O . VAL A 1 74 ? -2.195 13.977 3.782 1.00 94.50 74 VAL A O 1
ATOM 598 N N . LEU A 1 75 ? -0.152 14.284 4.652 1.00 92.19 75 LEU A N 1
ATOM 599 C CA . LEU A 1 75 ? -0.484 13.664 5.936 1.00 92.19 75 LEU A CA 1
ATOM 600 C C . LEU A 1 75 ? -1.590 14.430 6.666 1.00 92.19 75 LEU A C 1
ATOM 602 O O . LEU A 1 75 ? -2.486 13.793 7.210 1.00 92.19 75 LEU A O 1
ATOM 606 N N . ASN A 1 76 ? -1.550 15.762 6.687 1.00 92.56 76 ASN A N 1
ATOM 607 C CA . ASN A 1 76 ? -2.567 16.585 7.346 1.00 92.56 76 ASN A CA 1
ATOM 608 C C . ASN A 1 76 ? -3.952 16.444 6.703 1.00 92.56 76 ASN A C 1
ATOM 610 O O . ASN A 1 76 ? -4.942 16.478 7.424 1.00 92.56 76 ASN A O 1
ATOM 614 N N . GLU A 1 77 ? -4.007 16.235 5.387 1.00 95.62 77 GLU A N 1
ATOM 615 C CA . GLU A 1 77 ? -5.253 15.987 4.648 1.00 95.62 77 GLU A CA 1
ATOM 616 C C . GLU A 1 77 ? -5.716 14.523 4.676 1.00 95.62 77 GLU A C 1
ATOM 618 O O . GLU A 1 77 ? -6.827 14.211 4.238 1.00 95.62 77 GLU A O 1
ATOM 623 N N . ALA A 1 78 ? -4.862 13.600 5.127 1.00 95.19 78 ALA A N 1
ATOM 624 C CA . ALA A 1 78 ? -5.182 12.183 5.153 1.00 95.19 78 ALA A CA 1
ATOM 625 C C . ALA A 1 78 ? -5.956 11.809 6.422 1.00 95.19 78 ALA A C 1
ATOM 627 O O . ALA A 1 78 ? -5.493 12.044 7.543 1.00 95.19 78 ALA A O 1
ATOM 628 N N . GLU A 1 79 ? -7.086 11.125 6.250 1.00 92.31 79 GLU A N 1
ATOM 629 C CA . GLU A 1 79 ? -7.976 10.717 7.339 1.00 92.31 79 GLU A CA 1
ATOM 630 C C . GLU A 1 79 ? -8.210 9.202 7.369 1.00 92.31 79 GLU A C 1
ATOM 632 O O . GLU A 1 79 ? -8.306 8.531 6.348 1.00 92.31 79 GLU A O 1
ATOM 637 N N . GLY A 1 80 ? -8.346 8.623 8.560 1.00 92.88 80 GLY A N 1
ATOM 638 C CA . GLY A 1 80 ? -8.693 7.208 8.692 1.00 92.88 80 GLY A CA 1
ATOM 639 C C . GLY A 1 80 ? -7.688 6.259 8.017 1.00 92.88 80 GLY A C 1
ATOM 640 O O . GLY A 1 80 ? -6.490 6.300 8.297 1.00 92.88 80 GLY A O 1
ATOM 641 N N . VAL A 1 81 ? -8.180 5.378 7.137 1.00 94.81 81 VAL A N 1
ATOM 642 C CA . VAL A 1 81 ? -7.382 4.306 6.508 1.00 94.81 81 VAL A CA 1
ATOM 643 C C . VAL A 1 81 ? -6.313 4.820 5.538 1.00 94.81 81 VAL A C 1
ATOM 645 O O . VAL A 1 81 ? -5.197 4.303 5.508 1.00 94.81 81 VAL A O 1
ATOM 648 N N . GLU A 1 82 ? -6.614 5.861 4.761 1.00 95.00 82 GLU A N 1
ATOM 649 C CA . GLU A 1 82 ? -5.683 6.416 3.766 1.00 95.00 82 GLU A CA 1
ATOM 650 C C . GLU A 1 82 ? -4.441 7.024 4.424 1.00 95.00 82 GLU A C 1
ATOM 652 O O . GLU A 1 82 ? -3.355 6.944 3.850 1.00 95.00 82 GLU A O 1
ATOM 657 N N . ARG A 1 83 ? -4.568 7.548 5.650 1.00 95.94 83 ARG A N 1
ATOM 658 C CA . ARG A 1 83 ? -3.442 8.081 6.418 1.00 95.94 83 ARG A CA 1
ATOM 659 C C . ARG A 1 83 ? -2.423 6.996 6.745 1.00 95.94 83 ARG A C 1
ATOM 661 O O . ARG A 1 83 ? -1.232 7.189 6.499 1.00 95.94 83 ARG A O 1
ATOM 668 N N . LEU A 1 84 ? -2.886 5.842 7.231 1.00 96.25 84 LEU A N 1
ATOM 669 C CA . LEU A 1 84 ? -2.001 4.713 7.516 1.00 96.25 84 LEU A CA 1
ATOM 670 C C . LEU A 1 84 ? -1.393 4.143 6.227 1.00 96.25 84 LEU A C 1
ATOM 672 O O . LEU A 1 84 ? -0.191 3.890 6.186 1.00 96.25 84 LEU A O 1
ATOM 676 N N . ILE A 1 85 ? -2.183 4.000 5.156 1.00 95.50 85 ILE A N 1
ATOM 677 C CA . ILE A 1 85 ? -1.687 3.525 3.852 1.00 95.50 85 ILE A CA 1
ATOM 678 C C . ILE A 1 85 ? -0.576 4.439 3.322 1.00 95.50 85 ILE A C 1
ATOM 680 O O . ILE A 1 85 ? 0.471 3.953 2.884 1.00 95.50 85 ILE A O 1
ATOM 684 N N . PHE A 1 86 ? -0.786 5.758 3.357 1.00 94.94 86 PHE A N 1
ATOM 685 C CA . PHE A 1 86 ? 0.211 6.727 2.912 1.00 94.94 86 PHE A CA 1
ATOM 686 C C . PHE A 1 86 ? 1.476 6.642 3.771 1.00 94.94 86 PHE A C 1
ATOM 688 O O . PHE A 1 86 ? 2.575 6.542 3.224 1.00 94.94 86 PHE A O 1
ATOM 695 N N . HIS A 1 87 ? 1.326 6.591 5.101 1.00 94.12 87 HIS A N 1
ATOM 696 C CA . HIS A 1 87 ? 2.443 6.435 6.035 1.00 94.12 87 HIS A CA 1
ATOM 697 C C . HIS A 1 87 ? 3.247 5.160 5.764 1.00 94.12 87 HIS A C 1
ATOM 699 O O . HIS A 1 87 ? 4.459 5.230 5.608 1.00 94.12 87 HIS A O 1
ATOM 705 N N . MET A 1 88 ? 2.606 3.996 5.645 1.00 93.19 88 MET A N 1
ATOM 706 C CA . MET A 1 88 ? 3.309 2.731 5.390 1.00 93.19 88 MET A CA 1
ATOM 707 C C . MET A 1 88 ? 3.954 2.697 3.997 1.00 93.19 88 MET A C 1
ATOM 709 O O . MET A 1 88 ? 5.051 2.162 3.830 1.00 93.19 88 MET A O 1
ATOM 713 N N . GLY A 1 89 ? 3.311 3.293 2.990 1.00 91.88 89 GLY A N 1
ATOM 714 C CA . GLY A 1 89 ? 3.859 3.369 1.634 1.00 91.88 89 GLY A CA 1
ATOM 715 C C . GLY A 1 89 ? 5.081 4.272 1.550 1.00 91.88 89 GLY A C 1
ATOM 716 O O . GLY A 1 89 ? 6.050 3.942 0.866 1.00 91.88 89 GLY A O 1
ATOM 717 N N . LEU A 1 90 ? 5.048 5.391 2.273 1.00 90.94 90 LEU A N 1
ATOM 718 C CA . LEU A 1 90 ? 6.117 6.377 2.283 1.00 90.94 90 LEU A CA 1
ATOM 719 C C . LEU A 1 90 ? 7.236 6.041 3.264 1.00 90.94 90 LEU A C 1
ATOM 721 O O . LEU A 1 90 ? 8.389 6.185 2.899 1.00 90.94 90 LEU A O 1
ATOM 725 N N . GLN A 1 91 ? 6.934 5.643 4.497 1.00 89.88 91 GLN A N 1
ATOM 726 C CA . GLN A 1 91 ? 7.928 5.505 5.568 1.00 89.88 91 GLN A CA 1
ATOM 727 C C . GLN A 1 91 ? 8.478 4.086 5.686 1.00 89.88 91 GLN A C 1
ATOM 729 O O . GLN A 1 91 ? 9.656 3.913 5.978 1.00 89.88 91 GLN A O 1
ATOM 734 N N . LEU A 1 92 ? 7.659 3.070 5.406 1.00 88.19 92 LEU A N 1
ATOM 735 C CA . LEU A 1 92 ? 8.066 1.660 5.477 1.00 88.19 92 LEU A CA 1
ATOM 736 C C . LEU A 1 92 ? 8.351 1.053 4.092 1.00 88.19 92 LEU A C 1
ATOM 738 O O . LEU A 1 92 ? 8.820 -0.082 3.988 1.00 88.19 92 LEU A O 1
ATOM 742 N N . ASN A 1 93 ? 8.095 1.811 3.017 1.00 88.38 93 ASN A N 1
ATOM 743 C CA . ASN A 1 93 ? 8.317 1.398 1.629 1.00 88.38 93 ASN A CA 1
ATOM 744 C C . ASN A 1 93 ? 7.614 0.070 1.285 1.00 88.38 93 ASN A C 1
ATOM 746 O O . ASN A 1 93 ? 8.182 -0.802 0.616 1.00 88.38 93 ASN A O 1
ATOM 750 N N . LEU A 1 94 ? 6.383 -0.095 1.776 1.00 88.12 94 LEU A N 1
ATOM 751 C CA . LEU A 1 94 ? 5.554 -1.259 1.469 1.00 88.12 94 LEU A CA 1
ATOM 752 C C . LEU A 1 94 ? 4.757 -1.028 0.184 1.00 88.12 94 LEU A C 1
ATOM 754 O O . LEU A 1 94 ? 4.348 0.088 -0.136 1.00 88.12 94 LEU A O 1
ATOM 758 N N . ARG A 1 95 ? 4.501 -2.098 -0.568 1.00 88.06 95 ARG A N 1
ATOM 759 C CA . ARG A 1 95 ? 3.536 -2.094 -1.677 1.00 88.06 95 ARG A CA 1
ATOM 760 C C . ARG A 1 95 ? 2.122 -2.262 -1.135 1.00 88.06 95 ARG A C 1
ATOM 762 O O . ARG A 1 95 ? 1.926 -2.939 -0.139 1.00 88.06 95 ARG A O 1
ATOM 769 N N . TYR A 1 96 ? 1.112 -1.784 -1.862 1.00 90.12 96 TYR A N 1
ATOM 770 C CA . TYR A 1 96 ? -0.287 -1.984 -1.453 1.00 90.12 96 TYR A CA 1
ATOM 771 C C . TYR A 1 96 ? -0.657 -3.456 -1.259 1.00 90.12 96 TYR A C 1
ATOM 773 O O . TYR A 1 96 ? -1.322 -3.780 -0.287 1.00 90.12 96 TYR A O 1
ATOM 781 N N . ARG A 1 97 ? -0.183 -4.361 -2.128 1.00 88.44 97 ARG A N 1
ATOM 782 C CA . ARG A 1 97 ? -0.409 -5.805 -1.939 1.00 88.44 97 ARG A CA 1
ATOM 783 C C . ARG A 1 97 ? 0.236 -6.336 -0.656 1.00 88.44 97 ARG A C 1
ATOM 785 O O . ARG A 1 97 ? -0.384 -7.145 0.008 1.00 88.44 97 ARG A O 1
ATOM 792 N N . GLU A 1 98 ? 1.435 -5.860 -0.323 1.00 88.25 98 GLU A N 1
ATOM 793 C CA . GLU A 1 98 ? 2.142 -6.240 0.908 1.00 88.25 98 GLU A CA 1
ATOM 794 C C . GLU A 1 98 ? 1.407 -5.702 2.144 1.00 88.25 98 GLU A C 1
ATOM 796 O O . GLU A 1 98 ? 1.254 -6.424 3.115 1.00 88.25 98 GLU A O 1
ATOM 801 N N . MET A 1 99 ? 0.896 -4.465 2.091 1.00 92.12 99 MET A N 1
ATOM 802 C CA . MET A 1 99 ? 0.088 -3.885 3.170 1.00 92.12 99 MET A CA 1
ATOM 803 C C . MET A 1 99 ? -1.212 -4.661 3.394 1.00 92.12 99 MET A C 1
ATOM 805 O O . MET A 1 99 ? -1.551 -4.967 4.527 1.00 92.12 99 MET A O 1
ATOM 809 N N . LEU A 1 100 ? -1.942 -4.972 2.320 1.00 91.25 100 LEU A N 1
ATOM 810 C CA . LEU A 1 100 ? -3.241 -5.647 2.394 1.00 91.25 100 LEU A CA 1
ATOM 811 C C . LEU A 1 100 ? -3.148 -7.095 2.883 1.00 91.25 100 LEU A C 1
ATOM 813 O O . LEU A 1 100 ? -4.133 -7.615 3.391 1.00 91.25 100 LEU A O 1
ATOM 817 N N . SER A 1 101 ? -1.986 -7.733 2.735 1.00 88.62 101 SER A N 1
ATOM 818 C CA . SER A 1 101 ? -1.728 -9.070 3.275 1.00 88.62 101 SER A CA 1
ATOM 819 C C . SER A 1 101 ? -1.259 -9.070 4.730 1.00 88.62 101 SER A C 1
ATOM 821 O O . SER A 1 101 ? -1.054 -10.152 5.268 1.00 88.62 101 SER A O 1
ATOM 823 N N . LEU A 1 102 ? -1.040 -7.902 5.350 1.00 91.06 102 LEU A N 1
ATOM 824 C CA . LEU A 1 102 ? -0.612 -7.839 6.747 1.00 91.06 102 LEU A CA 1
ATOM 825 C C . LEU A 1 102 ? -1.730 -8.284 7.679 1.00 91.06 102 LEU A C 1
ATOM 827 O O . LEU A 1 102 ? -2.847 -7.761 7.618 1.00 91.06 102 LEU A O 1
ATOM 831 N N . CYS A 1 103 ? -1.381 -9.178 8.591 1.00 91.06 103 CYS A N 1
ATOM 832 C CA . CYS A 1 103 ? -2.183 -9.534 9.744 1.00 91.06 103 CYS A CA 1
ATOM 833 C C . CYS A 1 103 ? -1.814 -8.667 10.955 1.00 91.06 103 CYS A C 1
ATOM 835 O O . CYS A 1 103 ? -0.731 -8.084 11.024 1.00 91.06 103 CYS A O 1
ATOM 837 N N . VAL A 1 104 ? -2.705 -8.577 11.942 1.00 91.25 104 VAL A N 1
ATOM 838 C CA . VAL A 1 104 ? -2.431 -7.873 13.205 1.00 91.25 104 VAL A CA 1
ATOM 839 C C . VAL A 1 104 ? -1.260 -8.538 13.935 1.00 91.25 104 VAL A C 1
ATOM 841 O O . VAL A 1 104 ? -0.421 -7.844 14.504 1.00 91.25 104 VAL A O 1
ATOM 844 N N . ASN A 1 105 ? -1.148 -9.864 13.833 1.00 86.75 105 ASN A N 1
ATOM 845 C CA . ASN A 1 105 ? -0.052 -10.643 14.410 1.00 86.75 105 ASN A CA 1
ATOM 846 C C . ASN A 1 105 ? 1.312 -10.434 13.723 1.00 86.75 105 ASN A C 1
ATOM 848 O O . ASN A 1 105 ? 2.337 -10.806 14.288 1.00 86.75 105 ASN A O 1
ATOM 852 N N . ASP A 1 106 ? 1.352 -9.802 12.545 1.00 86.25 106 ASP A N 1
ATOM 853 C CA . ASP A 1 106 ? 2.609 -9.455 11.869 1.00 86.25 106 ASP A CA 1
ATOM 854 C C . ASP A 1 106 ? 3.251 -8.171 12.429 1.00 86.25 106 ASP A C 1
ATOM 856 O O . ASP A 1 106 ? 4.368 -7.802 12.047 1.00 86.25 106 ASP A O 1
ATOM 860 N N . ILE A 1 107 ? 2.537 -7.456 13.306 1.00 89.81 107 ILE A N 1
ATOM 861 C CA . ILE A 1 107 ? 2.917 -6.152 13.851 1.00 89.81 107 ILE A CA 1
ATOM 862 C C . ILE A 1 107 ? 3.527 -6.340 15.238 1.00 89.81 107 ILE A C 1
ATOM 864 O O . ILE A 1 107 ? 2.842 -6.652 16.210 1.00 89.81 107 ILE A O 1
ATOM 868 N N . TYR A 1 108 ? 4.824 -6.076 15.339 1.00 87.88 108 TYR A N 1
ATOM 869 C CA . TYR A 1 108 ? 5.575 -6.122 16.586 1.00 87.88 108 TYR A CA 1
ATOM 870 C C . TYR A 1 108 ? 5.740 -4.716 17.176 1.00 87.88 108 TYR A C 1
ATOM 872 O O . TYR A 1 108 ? 5.282 -3.713 16.628 1.00 87.88 108 TYR A O 1
ATOM 880 N N . GLN A 1 109 ? 6.394 -4.628 18.336 1.00 84.94 109 GLN A N 1
ATOM 881 C CA . GLN A 1 109 ? 6.539 -3.370 19.073 1.00 84.94 109 GLN A CA 1
ATOM 882 C C . GLN A 1 109 ? 7.325 -2.294 18.302 1.00 84.94 109 GLN A C 1
ATOM 884 O O . GLN A 1 109 ? 7.050 -1.101 18.462 1.00 84.94 109 GLN A O 1
ATOM 889 N N . ASP A 1 110 ? 8.306 -2.704 17.504 1.00 83.56 110 ASP A N 1
ATOM 890 C CA . ASP A 1 110 ? 9.268 -1.838 16.819 1.00 83.56 110 ASP A CA 1
ATOM 891 C C . ASP A 1 110 ? 9.468 -2.192 15.335 1.00 83.56 110 ASP A C 1
ATOM 893 O O . ASP A 1 110 ? 10.238 -1.524 14.642 1.00 83.56 110 ASP A O 1
ATOM 897 N N . HIS A 1 111 ? 8.778 -3.214 14.829 1.00 85.00 111 HIS A N 1
ATOM 898 C CA . HIS A 1 111 ? 8.898 -3.669 13.449 1.00 85.00 111 HIS A CA 1
ATOM 899 C C . HIS A 1 111 ? 7.625 -4.354 12.944 1.00 85.00 111 HIS A C 1
ATOM 901 O O . HIS A 1 111 ? 6.738 -4.718 13.711 1.00 85.00 111 HIS A O 1
ATOM 907 N N . VAL A 1 112 ? 7.549 -4.543 11.629 1.00 86.31 112 VAL A N 1
ATOM 908 C CA . VAL A 1 112 ? 6.533 -5.368 10.969 1.00 86.31 112 VAL A CA 1
ATOM 909 C C . VAL A 1 112 ? 7.201 -6.448 10.131 1.00 86.31 112 VAL A C 1
ATOM 911 O O . VAL A 1 112 ? 8.199 -6.198 9.448 1.00 86.31 112 VAL A O 1
ATOM 914 N N . CYS A 1 113 ? 6.631 -7.644 10.177 1.00 85.19 113 CYS A N 1
ATOM 915 C CA . CYS A 1 113 ? 6.995 -8.768 9.332 1.00 85.19 113 CYS A CA 1
ATOM 916 C C . CYS A 1 113 ? 6.123 -8.753 8.072 1.00 85.19 113 CYS A C 1
ATOM 918 O O . CYS A 1 113 ? 4.904 -8.722 8.141 1.00 85.19 113 CYS A O 1
ATOM 920 N N . VAL A 1 114 ? 6.742 -8.720 6.896 1.00 82.56 114 VAL A N 1
ATOM 921 C CA . VAL A 1 114 ? 6.039 -8.534 5.626 1.00 82.56 114 VAL A CA 1
ATOM 922 C C . VAL A 1 114 ? 6.342 -9.692 4.698 1.00 82.56 114 VAL A C 1
ATOM 924 O O . VAL A 1 114 ? 7.499 -9.934 4.340 1.00 82.56 114 VAL A O 1
ATOM 927 N N . MET A 1 115 ? 5.289 -10.360 4.240 1.00 76.81 115 MET A N 1
ATOM 928 C CA . MET A 1 115 ? 5.397 -11.367 3.195 1.00 76.81 115 MET A CA 1
ATOM 929 C C . MET A 1 115 ? 5.495 -10.704 1.827 1.00 76.81 115 MET A C 1
ATOM 931 O O . MET A 1 115 ? 4.652 -9.908 1.411 1.00 76.81 115 MET A O 1
ATOM 935 N N . ARG A 1 116 ? 6.553 -11.044 1.098 1.00 71.62 116 ARG A N 1
ATOM 936 C CA . ARG A 1 116 ? 6.825 -10.518 -0.232 1.00 71.62 116 ARG A CA 1
ATOM 937 C C . ARG A 1 116 ? 6.894 -11.655 -1.231 1.00 71.62 116 ARG A C 1
ATOM 939 O O . ARG A 1 116 ? 7.796 -12.479 -1.175 1.00 71.62 116 ARG A O 1
ATOM 946 N N . LYS A 1 117 ? 6.005 -11.628 -2.221 1.00 68.25 117 LYS A N 1
ATOM 947 C CA . LYS A 1 117 ? 6.135 -12.481 -3.402 1.00 68.25 117 LYS A CA 1
ATOM 948 C C . LYS A 1 117 ? 7.279 -11.975 -4.279 1.00 68.25 117 LYS A C 1
ATOM 950 O O . LYS A 1 117 ? 7.281 -10.818 -4.719 1.00 68.25 117 LYS A O 1
ATOM 955 N N . ASP A 1 118 ? 8.255 -12.830 -4.521 1.00 66.69 118 ASP A N 1
ATOM 956 C CA . ASP A 1 118 ? 9.344 -12.611 -5.452 1.00 66.69 118 ASP A CA 1
ATOM 957 C C . ASP A 1 118 ? 9.313 -13.650 -6.587 1.00 66.69 118 ASP A C 1
ATOM 959 O O . ASP A 1 118 ? 8.351 -14.391 -6.779 1.00 66.69 118 ASP A O 1
ATOM 963 N N . LYS A 1 119 ? 10.346 -13.628 -7.428 1.00 55.31 119 LYS A N 1
ATOM 964 C CA . LYS A 1 119 ? 10.479 -14.515 -8.595 1.00 55.31 119 LYS A CA 1
ATOM 965 C C . LYS A 1 119 ? 10.807 -15.970 -8.223 1.00 55.31 119 LYS A C 1
ATOM 967 O O . LYS A 1 119 ? 10.756 -16.819 -9.107 1.00 55.31 119 LYS A O 1
ATOM 972 N N . TYR A 1 120 ? 11.164 -16.239 -6.970 1.00 61.88 120 TYR A N 1
ATOM 973 C CA . TYR A 1 120 ? 11.544 -17.553 -6.455 1.00 61.88 120 TYR A CA 1
ATOM 974 C C . TYR A 1 120 ? 10.531 -18.116 -5.445 1.00 61.88 120 TYR A C 1
ATOM 976 O O . TYR A 1 120 ? 10.647 -19.279 -5.077 1.00 61.88 120 TYR A O 1
ATOM 984 N N . GLY A 1 121 ? 9.535 -17.332 -5.029 1.00 68.81 121 GLY A N 1
ATOM 985 C CA . GLY A 1 121 ? 8.474 -17.759 -4.125 1.00 68.81 121 GLY A CA 1
ATOM 986 C C . GLY A 1 121 ? 8.000 -16.611 -3.243 1.00 68.81 121 GLY A C 1
ATOM 987 O O . GLY A 1 121 ? 7.961 -15.458 -3.672 1.00 68.81 121 GLY A O 1
ATOM 988 N N . THR A 1 122 ? 7.634 -16.924 -2.005 1.00 71.81 122 THR A N 1
ATOM 989 C CA . THR A 1 122 ? 7.311 -15.919 -0.990 1.00 71.81 122 THR A CA 1
ATOM 990 C C . THR A 1 122 ? 8.470 -15.820 -0.005 1.00 71.81 122 THR A C 1
ATOM 992 O O . THR A 1 122 ? 8.881 -16.816 0.581 1.00 71.81 122 THR A O 1
ATOM 995 N N . SER A 1 123 ? 9.016 -14.618 0.156 1.00 70.69 123 SER A N 1
ATOM 996 C CA . SER A 1 123 ? 10.086 -14.296 1.100 1.00 70.69 123 SER A CA 1
ATOM 997 C C . SER A 1 123 ? 9.539 -13.448 2.244 1.00 70.69 123 SER A C 1
ATOM 999 O O . SER A 1 123 ? 8.799 -12.494 1.987 1.00 70.69 123 SER A O 1
ATOM 1001 N N . LEU A 1 124 ? 9.956 -13.734 3.474 1.00 76.19 124 LEU A N 1
ATOM 1002 C CA . LEU A 1 124 ? 9.654 -12.911 4.642 1.00 76.19 124 LEU A CA 1
ATOM 1003 C C . LEU A 1 124 ? 10.693 -11.787 4.785 1.00 76.19 124 LEU A C 1
ATOM 1005 O O . LEU A 1 124 ? 11.894 -12.029 4.664 1.00 76.19 124 LEU A O 1
ATOM 1009 N N . ARG A 1 125 ? 10.234 -10.559 5.038 1.00 78.00 125 ARG A N 1
ATOM 1010 C CA . ARG A 1 125 ? 11.077 -9.379 5.279 1.00 78.00 125 ARG A CA 1
ATOM 1011 C C . ARG A 1 125 ? 10.641 -8.677 6.557 1.00 78.00 125 ARG A C 1
ATOM 1013 O O . ARG A 1 125 ? 9.477 -8.316 6.682 1.00 78.00 125 ARG A O 1
ATOM 1020 N N . THR A 1 126 ? 11.592 -8.366 7.429 1.00 79.69 126 THR A N 1
ATOM 1021 C CA . THR A 1 126 ? 11.364 -7.493 8.586 1.00 79.69 126 THR A CA 1
ATOM 1022 C C . THR A 1 126 ? 11.596 -6.029 8.207 1.00 79.69 126 THR A C 1
ATOM 1024 O O . THR A 1 126 ? 12.590 -5.696 7.554 1.00 79.69 126 THR A O 1
ATOM 1027 N N . VAL A 1 127 ? 10.681 -5.142 8.602 1.00 83.06 127 VAL A N 1
ATOM 1028 C CA . VAL A 1 127 ? 10.778 -3.693 8.385 1.00 83.06 127 VAL A CA 1
ATOM 1029 C C . VAL A 1 127 ? 10.660 -2.968 9.717 1.00 83.06 127 VAL A C 1
ATOM 1031 O O . VAL A 1 127 ? 9.613 -3.010 10.359 1.00 83.06 127 VAL A O 1
ATOM 1034 N N . ILE A 1 128 ? 11.732 -2.287 10.121 1.00 83.69 128 ILE A N 1
ATOM 1035 C CA . ILE A 1 128 ? 11.755 -1.484 11.347 1.00 83.69 128 ILE A CA 1
ATOM 1036 C C . ILE A 1 128 ? 10.826 -0.278 11.203 1.00 83.69 128 ILE A C 1
ATOM 1038 O O . ILE A 1 128 ? 10.739 0.342 10.141 1.00 83.69 128 ILE A O 1
ATOM 1042 N N . PHE A 1 129 ? 10.132 0.063 12.282 1.00 86.31 129 PHE A N 1
ATOM 1043 C CA . PHE A 1 129 ? 9.238 1.206 12.326 1.00 86.31 129 PHE A CA 1
ATOM 1044 C C . PHE A 1 129 ? 9.983 2.528 12.174 1.00 86.31 129 PHE A C 1
ATOM 1046 O O . PHE A 1 129 ? 10.947 2.823 12.877 1.00 86.31 129 PHE A O 1
ATOM 1053 N N . HIS A 1 130 ? 9.433 3.399 11.330 1.00 87.88 130 HIS A N 1
ATOM 1054 C CA . HIS A 1 130 ? 9.655 4.833 11.468 1.00 87.88 130 HIS A CA 1
ATOM 1055 C C . HIS A 1 130 ? 9.129 5.302 12.842 1.00 87.88 130 HIS A C 1
ATOM 1057 O O . HIS A 1 130 ? 8.093 4.774 13.263 1.00 87.88 130 HIS A O 1
ATOM 1063 N N . PRO A 1 131 ? 9.746 6.297 13.515 1.00 86.25 131 PRO A N 1
ATOM 1064 C CA . PRO A 1 131 ? 9.336 6.759 14.849 1.00 86.25 131 PRO A CA 1
ATOM 1065 C C . PRO A 1 131 ? 7.833 7.036 15.010 1.00 86.25 131 PRO A C 1
ATOM 1067 O O . PRO A 1 131 ? 7.244 6.715 16.038 1.00 86.25 131 PRO A O 1
ATOM 1070 N N . ASP A 1 132 ? 7.192 7.565 13.966 1.00 89.25 132 ASP A N 1
ATOM 1071 C CA . ASP A 1 132 ? 5.752 7.855 13.976 1.00 89.25 132 ASP A CA 1
ATOM 1072 C C . ASP A 1 132 ? 4.847 6.642 13.695 1.00 89.25 132 ASP A C 1
ATOM 1074 O O . ASP A 1 132 ? 3.641 6.720 13.905 1.00 89.25 132 ASP A O 1
ATOM 1078 N N . THR A 1 133 ? 5.386 5.507 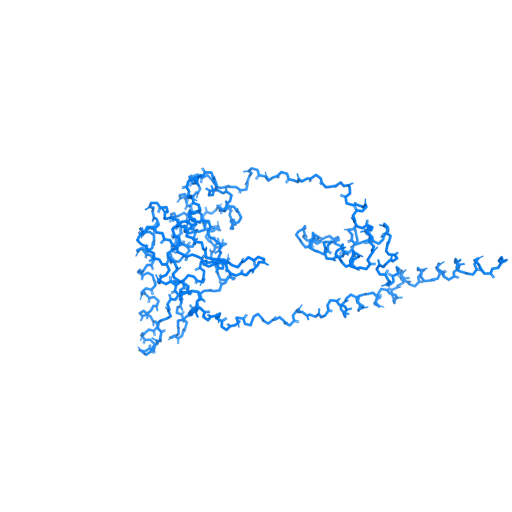13.242 1.00 91.12 133 THR A N 1
ATOM 1079 C CA . THR A 1 133 ? 4.583 4.344 12.804 1.00 91.12 133 THR A CA 1
ATOM 1080 C C . THR A 1 133 ? 3.688 3.817 13.903 1.00 91.12 133 THR A C 1
ATOM 1082 O O . THR A 1 133 ? 2.509 3.581 13.664 1.00 91.12 133 THR A O 1
ATOM 1085 N N . LYS A 1 134 ? 4.219 3.686 15.120 1.00 91.81 134 LYS A N 1
ATOM 1086 C CA . LYS A 1 134 ? 3.437 3.211 16.260 1.00 91.81 134 LYS A CA 1
ATOM 1087 C C . LYS A 1 134 ? 2.239 4.125 16.531 1.00 91.81 134 LYS A C 1
ATOM 1089 O O . LYS A 1 134 ? 1.119 3.651 16.661 1.00 91.81 134 LYS A O 1
ATOM 1094 N N . LYS A 1 135 ? 2.467 5.440 16.516 1.00 93.25 135 LYS A N 1
ATOM 1095 C CA . LYS A 1 135 ? 1.417 6.449 16.692 1.00 93.25 135 LYS A CA 1
ATOM 1096 C C . LYS A 1 135 ? 0.358 6.374 15.587 1.00 93.25 135 LYS A C 1
ATOM 1098 O O . LYS A 1 135 ? -0.821 6.578 15.854 1.00 93.25 135 LYS A O 1
ATOM 1103 N N . GLU A 1 136 ? 0.759 6.122 14.344 1.00 94.94 136 GLU A N 1
ATOM 1104 C CA . GLU A 1 136 ? -0.183 5.983 13.227 1.00 94.94 136 GLU A CA 1
ATOM 1105 C C . GLU A 1 136 ? -0.985 4.673 13.291 1.00 94.94 136 GLU A C 1
ATOM 1107 O O . GLU A 1 136 ? -2.181 4.681 13.000 1.00 94.94 136 GLU A O 1
ATOM 1112 N N . LEU A 1 137 ? -0.376 3.577 13.753 1.00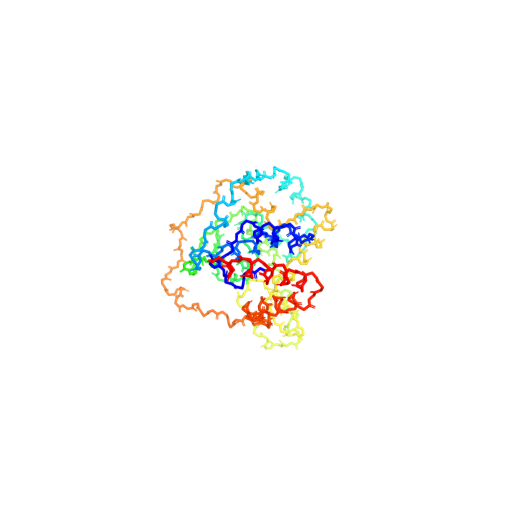 95.38 137 LEU A N 1
ATOM 1113 C CA . LEU A 1 137 ? -1.070 2.313 14.019 1.00 95.38 137 LEU A CA 1
ATOM 1114 C C . LEU A 1 137 ? -2.109 2.454 15.140 1.00 95.38 137 LEU A C 1
ATOM 1116 O O . LEU A 1 137 ? -3.250 2.044 14.954 1.00 95.38 137 LEU A O 1
ATOM 1120 N N . GLU A 1 138 ? -1.755 3.100 16.254 1.00 94.44 138 GLU A N 1
ATOM 1121 C CA . GLU A 1 138 ? -2.673 3.362 17.377 1.00 94.44 138 GLU A CA 1
ATOM 1122 C C . GLU A 1 138 ? -3.891 4.197 16.940 1.00 94.44 138 GLU A C 1
ATOM 1124 O O . GLU A 1 138 ? -5.027 3.918 17.320 1.00 94.44 138 GLU A O 1
ATOM 1129 N N . LYS A 1 139 ? -3.690 5.209 16.084 1.00 94.88 139 LYS A N 1
ATOM 1130 C CA . LYS A 1 139 ? -4.807 5.978 15.507 1.00 94.88 139 LYS A CA 1
ATOM 1131 C C . LYS A 1 139 ? -5.692 5.112 14.617 1.00 94.88 139 LYS A C 1
ATOM 1133 O O . LYS A 1 139 ? -6.915 5.239 14.655 1.00 94.88 139 LYS A O 1
ATOM 1138 N N . TYR A 1 140 ? -5.082 4.267 13.792 1.00 96.50 140 TYR A N 1
ATOM 1139 C CA . TYR A 1 140 ? -5.821 3.400 12.885 1.00 96.50 140 TYR A CA 1
ATOM 1140 C C . TYR A 1 140 ? -6.595 2.304 13.622 1.00 96.50 140 TYR A C 1
ATOM 1142 O O . TYR A 1 140 ? -7.681 1.934 13.182 1.00 96.50 140 TYR A O 1
ATOM 1150 N N . GLU A 1 141 ? -6.107 1.834 14.769 1.00 95.50 141 GLU A N 1
ATOM 1151 C CA . GLU A 1 141 ? -6.812 0.861 15.604 1.00 95.50 141 GLU A CA 1
ATOM 1152 C C . GLU A 1 141 ? -8.236 1.331 15.944 1.00 95.50 141 GLU A C 1
ATOM 1154 O O . GLU A 1 141 ? -9.186 0.553 15.880 1.00 95.50 141 GLU A O 1
ATOM 1159 N N . ILE A 1 142 ? -8.421 2.630 16.201 1.00 96.31 142 ILE A N 1
ATOM 1160 C CA . ILE A 1 142 ? -9.739 3.233 16.450 1.00 96.31 142 ILE A CA 1
ATOM 1161 C C . ILE A 1 142 ? -10.650 3.096 15.220 1.00 96.31 142 ILE A C 1
ATOM 1163 O O . ILE A 1 142 ? -11.831 2.759 15.345 1.00 96.31 142 ILE A O 1
ATOM 1167 N N . VAL A 1 143 ? -10.105 3.330 14.025 1.00 95.81 143 VAL A N 1
ATOM 1168 C CA . VAL A 1 143 ? -10.826 3.203 12.748 1.00 95.81 143 VAL A CA 1
ATOM 1169 C C . VAL A 1 143 ? -11.230 1.748 12.530 1.00 95.81 143 VAL A C 1
ATOM 1171 O O . VAL A 1 143 ? -12.406 1.460 12.324 1.00 95.81 143 VAL A O 1
ATOM 1174 N N . ARG A 1 144 ? -10.282 0.817 12.676 1.00 95.69 144 ARG A N 1
ATOM 1175 C CA . ARG A 1 144 ? -10.519 -0.625 12.543 1.00 95.69 144 ARG A CA 1
ATOM 1176 C C . ARG A 1 144 ? -11.569 -1.129 13.537 1.00 95.69 144 ARG A C 1
ATOM 1178 O O . ARG A 1 144 ? -12.490 -1.846 13.157 1.00 95.69 144 ARG A O 1
ATOM 1185 N N . ASN A 1 145 ? -11.484 -0.712 14.798 1.00 96.12 145 ASN A N 1
ATOM 1186 C CA . ASN A 1 145 ? -12.459 -1.072 15.829 1.00 96.12 145 ASN A CA 1
ATOM 1187 C C . ASN A 1 145 ? -13.847 -0.481 15.551 1.00 96.12 145 ASN A C 1
ATOM 1189 O O . ASN A 1 145 ? -14.859 -1.090 15.911 1.00 96.12 145 ASN A O 1
ATOM 1193 N N . THR A 1 146 ? -13.915 0.673 14.884 1.00 95.56 146 THR A N 1
ATOM 1194 C CA . THR A 1 146 ? -15.181 1.260 14.431 1.00 95.56 146 THR A CA 1
ATOM 1195 C C . THR A 1 146 ? -15.823 0.395 13.347 1.00 95.56 146 THR A C 1
ATOM 1197 O O . THR A 1 146 ? -16.993 0.047 13.495 1.00 95.56 146 THR A O 1
ATOM 1200 N N . GLU A 1 147 ? -15.063 -0.038 12.336 1.00 95.50 147 GLU A N 1
ATOM 1201 C CA . GLU A 1 147 ? -15.536 -0.965 11.290 1.00 95.50 147 GLU A CA 1
ATOM 1202 C C . GLU A 1 147 ? -16.074 -2.272 11.896 1.00 95.50 147 GLU A C 1
ATOM 1204 O O . GLU A 1 147 ? -17.198 -2.691 11.608 1.00 95.50 147 GLU A O 1
ATOM 1209 N N . ILE A 1 148 ? -15.326 -2.871 12.832 1.00 95.81 148 ILE A N 1
ATOM 1210 C CA . ILE A 1 148 ? -15.744 -4.088 13.549 1.00 95.81 148 ILE A CA 1
ATOM 1211 C C . ILE A 1 148 ? -17.036 -3.852 14.332 1.00 95.81 148 ILE A C 1
ATOM 1213 O O . ILE A 1 148 ? -17.959 -4.666 14.291 1.00 95.81 148 ILE A O 1
ATOM 1217 N N . SER A 1 149 ? -17.120 -2.733 15.051 1.00 96.12 149 SER A N 1
ATOM 1218 C CA . SER A 1 149 ? -18.302 -2.394 15.844 1.00 96.12 149 SER A CA 1
ATOM 1219 C C . SER A 1 149 ? -19.533 -2.198 14.962 1.00 96.12 149 SER A C 1
ATOM 1221 O O . SER A 1 149 ? -20.632 -2.600 15.337 1.00 96.12 149 SER A O 1
ATOM 1223 N N . TRP A 1 150 ? -19.366 -1.594 13.785 1.00 95.44 150 TRP A N 1
ATOM 1224 C CA . TRP A 1 150 ? -20.446 -1.411 12.819 1.00 95.44 150 TRP A CA 1
ATOM 1225 C C . TRP A 1 150 ? -20.898 -2.741 12.222 1.00 95.44 150 TRP A C 1
ATOM 1227 O O . TRP A 1 150 ? -22.102 -2.971 12.117 1.00 95.44 150 TRP A O 1
ATOM 1237 N N . ALA A 1 151 ? -19.964 -3.640 11.906 1.00 95.44 151 ALA A N 1
ATOM 1238 C CA . ALA A 1 151 ? -20.294 -4.978 11.427 1.00 95.44 151 ALA A CA 1
ATOM 1239 C C . ALA A 1 151 ? -21.098 -5.751 12.481 1.00 95.44 151 ALA A C 1
ATOM 1241 O O . ALA A 1 151 ? -22.182 -6.245 12.178 1.00 95.44 151 ALA A O 1
ATOM 1242 N N . LYS A 1 152 ? -20.646 -5.727 13.743 1.00 95.38 152 LYS A N 1
ATOM 1243 C CA . LYS A 1 152 ? -21.316 -6.388 14.876 1.00 95.38 152 LYS A CA 1
ATOM 1244 C C . LYS A 1 152 ? -22.720 -5.866 15.173 1.00 95.38 152 LYS A C 1
ATOM 1246 O O . LYS A 1 152 ? -23.565 -6.624 15.633 1.00 95.38 152 LYS A O 1
ATOM 1251 N N . ARG A 1 153 ? -23.000 -4.587 14.898 1.00 95.12 153 ARG A N 1
ATOM 1252 C CA . ARG A 1 153 ? -24.358 -4.024 15.039 1.00 95.12 153 ARG A CA 1
ATOM 1253 C C . ARG A 1 153 ? -25.353 -4.614 14.043 1.00 95.12 153 ARG A C 1
ATOM 1255 O O . ARG A 1 153 ? -26.544 -4.630 14.329 1.00 95.12 153 ARG A O 1
ATOM 1262 N N . VAL A 1 154 ? -24.875 -5.037 12.874 1.00 93.94 154 VAL A N 1
ATOM 1263 C CA . VAL A 1 154 ? -25.704 -5.647 11.826 1.00 93.94 154 VAL A CA 1
ATOM 1264 C C . VAL A 1 154 ? -25.730 -7.169 11.983 1.00 93.94 154 VAL A C 1
ATOM 1266 O O . VAL A 1 154 ? -26.787 -7.778 11.847 1.00 93.94 154 VAL A O 1
ATOM 1269 N N . ASN A 1 155 ? -24.584 -7.767 12.309 1.00 93.19 155 ASN A N 1
ATOM 1270 C CA . ASN A 1 155 ? -24.405 -9.194 12.544 1.00 93.19 155 ASN A CA 1
ATOM 1271 C C . ASN A 1 155 ? -23.540 -9.417 13.794 1.00 93.19 155 ASN A C 1
ATOM 1273 O O . ASN A 1 155 ? -22.315 -9.342 13.731 1.00 93.19 155 ASN A O 1
ATOM 1277 N N . GLU A 1 156 ? -24.172 -9.728 14.926 1.00 93.31 156 GLU A N 1
ATOM 1278 C CA . GLU A 1 156 ? -23.493 -9.903 16.220 1.00 93.31 156 GLU A CA 1
ATOM 1279 C C . GLU A 1 156 ? -22.424 -11.012 16.200 1.00 93.31 156 GLU A C 1
ATOM 1281 O O . GLU A 1 156 ? -21.410 -10.908 16.891 1.00 93.31 156 GLU A O 1
ATOM 1286 N N . ASN A 1 157 ? -22.611 -12.024 15.347 1.00 93.75 157 ASN A N 1
ATOM 1287 C CA . ASN A 1 157 ? -21.729 -13.183 15.216 1.00 93.75 157 ASN A CA 1
ATOM 1288 C C . ASN A 1 157 ? -20.707 -13.040 14.076 1.00 93.75 157 ASN A C 1
ATOM 1290 O O . ASN A 1 157 ? -20.138 -14.044 13.651 1.00 93.75 157 ASN A O 1
ATOM 1294 N N . VAL A 1 158 ? -20.493 -11.831 13.541 1.00 94.12 158 VAL A N 1
ATOM 1295 C CA . VAL A 1 158 ? -19.496 -11.618 12.484 1.00 94.12 158 VAL A CA 1
ATOM 1296 C C . VAL A 1 158 ? -18.104 -12.033 12.970 1.00 94.12 158 VAL A C 1
ATOM 1298 O O . VAL A 1 158 ? -17.633 -11.598 14.027 1.00 94.12 158 VAL A O 1
ATOM 1301 N N . GLU A 1 159 ? -17.446 -12.881 12.186 1.00 93.00 159 GLU A N 1
ATOM 1302 C CA . GLU A 1 159 ? -16.061 -13.263 12.421 1.00 93.00 159 GLU A CA 1
ATOM 1303 C C . GLU A 1 159 ? -15.147 -12.076 12.105 1.00 93.00 159 GLU A C 1
ATOM 1305 O O . GLU A 1 159 ? -15.302 -11.405 11.084 1.00 93.00 159 GLU A O 1
ATOM 1310 N N . VAL A 1 160 ? -14.218 -11.776 13.014 1.00 93.56 160 VAL A N 1
ATOM 1311 C CA . VAL A 1 160 ? -13.266 -10.680 12.827 1.00 93.56 160 VAL A CA 1
ATOM 1312 C C . VAL A 1 160 ? -12.000 -11.260 12.204 1.00 93.56 160 VAL A C 1
ATOM 1314 O O . VAL A 1 160 ? -11.273 -11.962 12.906 1.00 93.56 160 VAL A O 1
ATOM 1317 N N . PRO A 1 161 ? -11.709 -10.971 10.925 1.00 91.44 161 PRO A N 1
ATOM 1318 C CA . PRO A 1 161 ? -10.499 -11.473 10.295 1.00 91.44 161 PRO A CA 1
ATOM 1319 C C . PRO A 1 161 ? -9.245 -10.861 10.933 1.00 91.44 161 PRO A C 1
ATOM 1321 O O . PRO A 1 161 ? -9.256 -9.718 11.400 1.00 91.44 161 PRO A O 1
ATOM 1324 N N . ASP A 1 162 ? -8.143 -11.613 10.904 1.00 92.31 162 ASP A N 1
ATOM 1325 C CA . ASP A 1 162 ? -6.847 -11.188 11.459 1.00 92.31 162 ASP A CA 1
ATOM 1326 C C . ASP A 1 162 ? -6.136 -10.134 10.591 1.00 92.31 162 ASP A C 1
ATOM 1328 O O . ASP A 1 162 ? -5.128 -9.563 10.989 1.00 92.31 162 ASP A O 1
ATOM 1332 N N . TYR A 1 163 ? -6.669 -9.804 9.414 1.00 93.81 163 TYR A N 1
ATOM 1333 C CA . TYR A 1 163 ? -6.087 -8.775 8.557 1.00 93.81 163 TYR A CA 1
ATOM 1334 C C . TYR A 1 163 ? -6.112 -7.388 9.213 1.00 93.81 163 TYR A C 1
ATOM 1336 O O . TYR A 1 163 ? -7.083 -6.980 9.867 1.00 93.81 163 TYR A O 1
ATOM 1344 N N . LEU A 1 164 ? -5.039 -6.628 8.989 1.00 94.69 164 LEU A N 1
ATOM 1345 C CA . LEU A 1 164 ? -4.906 -5.255 9.462 1.00 94.69 164 LEU A CA 1
ATOM 1346 C C . LEU A 1 164 ? -5.934 -4.349 8.775 1.00 94.69 164 LEU A C 1
ATOM 1348 O O . LEU A 1 164 ? -6.685 -3.647 9.449 1.00 94.69 164 LEU A O 1
ATOM 1352 N N . PHE A 1 165 ? -5.989 -4.393 7.441 1.00 95.06 165 PHE A N 1
ATOM 1353 C CA . PHE A 1 165 ? -6.820 -3.507 6.626 1.00 95.06 165 PHE A CA 1
ATOM 1354 C C . PHE A 1 165 ? -8.166 -4.131 6.280 1.00 95.06 165 PHE A C 1
ATOM 1356 O O . PHE A 1 165 ? -8.310 -4.792 5.252 1.00 95.06 165 PHE A O 1
ATOM 1363 N N . ILE A 1 166 ? -9.168 -3.852 7.107 1.00 94.44 166 ILE A N 1
ATOM 1364 C CA . ILE A 1 166 ? -10.528 -4.371 6.937 1.00 94.44 166 ILE A CA 1
ATOM 1365 C C . ILE A 1 166 ? -11.536 -3.231 6.822 1.00 94.44 166 ILE A C 1
ATOM 1367 O O . ILE A 1 166 ? -11.329 -2.148 7.374 1.00 94.44 166 ILE A O 1
ATOM 1371 N N . HIS A 1 167 ? -12.628 -3.484 6.112 1.00 93.62 167 HIS A N 1
ATOM 1372 C CA . HIS A 1 167 ? -13.792 -2.612 6.057 1.00 93.62 167 HIS A CA 1
ATOM 1373 C C . HIS A 1 167 ? -15.067 -3.415 6.250 1.00 93.62 167 HIS A C 1
ATOM 1375 O O . HIS A 1 167 ? -15.131 -4.606 5.933 1.00 93.62 167 HIS A O 1
ATOM 1381 N N . GLN A 1 168 ? -16.091 -2.742 6.755 1.00 93.56 168 GLN A N 1
ATOM 1382 C CA . GLN A 1 168 ? -17.419 -3.301 6.852 1.00 93.56 168 GLN A CA 1
ATOM 1383 C C . GLN A 1 168 ? -18.161 -3.161 5.522 1.00 93.56 168 GLN A C 1
ATOM 1385 O O . GLN A 1 168 ? -18.122 -2.123 4.860 1.00 93.56 168 GLN A O 1
ATOM 1390 N N . GLU A 1 169 ? -18.883 -4.211 5.146 1.00 90.12 169 GLU A N 1
ATOM 1391 C CA . GLU A 1 169 ? -19.926 -4.143 4.131 1.00 90.12 169 GLU A CA 1
ATOM 1392 C C . GLU A 1 169 ? -21.100 -5.028 4.560 1.00 90.12 169 GLU A C 1
ATOM 1394 O O . GLU A 1 169 ? -20.954 -6.228 4.751 1.00 90.12 169 GLU A O 1
ATOM 1399 N N . LYS A 1 170 ? -22.286 -4.435 4.754 1.00 88.75 170 LYS A N 1
ATOM 1400 C CA . LYS A 1 170 ? -23.552 -5.155 5.039 1.00 88.75 170 LYS A CA 1
ATOM 1401 C C . LYS A 1 170 ? -23.513 -6.171 6.201 1.00 88.75 170 LYS A C 1
ATOM 1403 O O . LYS A 1 170 ? -24.311 -7.099 6.233 1.00 88.75 170 LYS A O 1
ATOM 1408 N N . GLY A 1 171 ? -22.657 -5.950 7.195 1.00 88.31 171 GLY A N 1
ATOM 1409 C CA . GLY A 1 171 ? -22.512 -6.830 8.364 1.00 88.31 171 GLY A CA 1
ATOM 1410 C C . GLY A 1 171 ? -21.410 -7.877 8.220 1.00 88.31 171 GLY A C 1
ATOM 1411 O O . GLY A 1 171 ? -21.240 -8.694 9.118 1.00 88.31 171 GLY A O 1
ATOM 1412 N N . GLU A 1 172 ? -20.646 -7.822 7.134 1.00 92.00 172 GLU A N 1
ATOM 1413 C CA . GLU A 1 172 ? -19.451 -8.627 6.899 1.00 92.00 172 GLU A CA 1
ATOM 1414 C C . GLU A 1 172 ? -18.200 -7.747 6.980 1.00 92.00 172 GLU A C 1
ATOM 1416 O O . GLU A 1 172 ? -18.264 -6.530 6.778 1.00 92.00 172 GLU A O 1
ATOM 1421 N N . LEU A 1 173 ? -17.062 -8.364 7.302 1.00 92.31 173 LEU A N 1
ATOM 1422 C CA . LEU A 1 173 ? -15.754 -7.714 7.345 1.00 92.31 173 LEU A CA 1
ATOM 1423 C C . LEU A 1 173 ? -14.885 -8.277 6.226 1.00 92.31 173 LEU A C 1
ATOM 1425 O O . LEU A 1 173 ? -14.563 -9.461 6.223 1.00 92.31 173 LEU A O 1
ATOM 1429 N N . SER A 1 174 ? -14.506 -7.418 5.286 1.00 91.88 174 SER A N 1
ATOM 1430 C CA . SER A 1 174 ? -13.694 -7.778 4.124 1.00 91.88 174 SER A CA 1
ATOM 1431 C C . SER A 1 174 ? -12.400 -6.977 4.082 1.00 91.88 174 SER A C 1
ATOM 1433 O O . SER A 1 174 ? -12.315 -5.864 4.603 1.00 91.88 174 SER A O 1
ATOM 1435 N N . VAL A 1 175 ? -11.374 -7.544 3.449 1.00 92.81 175 VAL A N 1
ATOM 1436 C CA . VAL A 1 175 ? -10.108 -6.846 3.202 1.00 92.81 175 VAL A CA 1
ATOM 1437 C C . VAL A 1 175 ? -10.296 -5.841 2.071 1.00 92.81 175 VAL A C 1
ATOM 1439 O O . VAL A 1 175 ? -10.941 -6.133 1.063 1.00 92.81 175 VAL A O 1
ATOM 1442 N N . TYR A 1 176 ? -9.697 -4.659 2.205 1.00 90.69 176 TYR A N 1
ATOM 1443 C CA . TYR A 1 176 ? -9.695 -3.684 1.116 1.00 90.69 176 TYR A CA 1
ATOM 1444 C C . TYR A 1 176 ? -9.055 -4.257 -0.154 1.00 90.69 176 TYR A C 1
ATOM 1446 O O . TYR A 1 176 ? -8.028 -4.930 -0.119 1.00 90.69 176 TYR A O 1
ATOM 1454 N N . SER A 1 177 ? -9.608 -3.909 -1.313 1.00 89.69 177 SER A N 1
ATOM 1455 C CA . SER A 1 177 ? -9.012 -4.279 -2.596 1.00 89.69 177 SER A CA 1
ATOM 1456 C C . SER A 1 177 ? -7.925 -3.285 -3.033 1.00 89.69 177 SER A C 1
ATOM 1458 O O . SER A 1 177 ? -7.960 -2.093 -2.715 1.00 89.69 177 SER A O 1
ATOM 1460 N N . VAL A 1 178 ? -6.960 -3.749 -3.835 1.00 88.44 178 VAL A N 1
ATOM 1461 C CA . VAL A 1 178 ? -5.925 -2.876 -4.427 1.00 88.44 178 VAL A CA 1
ATOM 1462 C C . VAL A 1 178 ? -6.537 -1.717 -5.239 1.00 88.44 178 VAL A C 1
ATOM 1464 O O . VAL A 1 178 ? -6.085 -0.581 -5.065 1.00 88.44 178 VAL A O 1
ATOM 1467 N N . PRO A 1 179 ? -7.575 -1.926 -6.081 1.00 87.38 179 PRO A N 1
ATOM 1468 C CA . PRO A 1 179 ? -8.265 -0.825 -6.753 1.00 87.38 179 PRO A CA 1
ATOM 1469 C C . PRO A 1 179 ? -8.877 0.198 -5.789 1.00 87.38 179 PRO A C 1
ATOM 1471 O O . PRO A 1 179 ? -8.784 1.399 -6.051 1.00 87.38 179 PRO A O 1
ATOM 1474 N N . ALA A 1 180 ? -9.447 -0.247 -4.662 1.00 88.12 180 ALA A N 1
ATOM 1475 C CA . ALA A 1 180 ? -9.987 0.656 -3.647 1.00 88.12 180 ALA A CA 1
ATOM 1476 C C . ALA A 1 180 ? -8.884 1.535 -3.041 1.00 88.12 180 ALA A C 1
ATOM 1478 O O . ALA A 1 180 ? -9.056 2.750 -2.949 1.00 88.12 180 ALA A O 1
ATOM 1479 N N . ILE A 1 181 ? -7.717 0.960 -2.725 1.00 90.25 181 ILE A N 1
ATOM 1480 C CA . ILE A 1 181 ? -6.558 1.738 -2.264 1.00 90.25 181 ILE A CA 1
ATOM 1481 C C . ILE A 1 181 ? -6.108 2.755 -3.313 1.00 90.25 181 ILE A C 1
ATOM 1483 O O . ILE A 1 181 ? -5.911 3.924 -2.983 1.00 90.25 181 ILE A O 1
ATOM 1487 N N . HIS A 1 182 ? -5.974 2.353 -4.578 1.00 88.62 182 HIS A N 1
ATOM 1488 C CA . HIS A 1 182 ? -5.603 3.290 -5.642 1.00 88.62 182 HIS A CA 1
ATOM 1489 C C . HIS A 1 182 ? -6.588 4.454 -5.755 1.00 88.62 182 HIS A C 1
ATOM 1491 O O . HIS A 1 182 ? -6.172 5.598 -5.938 1.00 88.62 182 HIS A O 1
ATOM 1497 N N . TYR A 1 183 ? -7.883 4.174 -5.623 1.00 90.25 183 TYR A N 1
ATOM 1498 C CA . TYR A 1 183 ? -8.917 5.197 -5.635 1.00 90.25 183 TYR A CA 1
ATOM 1499 C C . TYR A 1 183 ? -8.821 6.140 -4.427 1.00 90.25 183 TYR A C 1
ATOM 1501 O O . TYR A 1 183 ? -8.901 7.354 -4.607 1.00 90.25 183 TYR A O 1
ATOM 1509 N N . MET A 1 184 ? -8.587 5.610 -3.222 1.00 92.44 184 MET A N 1
ATOM 1510 C CA . MET A 1 184 ? -8.372 6.412 -2.010 1.00 92.44 184 MET A CA 1
ATOM 1511 C C . MET A 1 184 ? -7.142 7.316 -2.139 1.00 92.44 184 MET A C 1
ATOM 1513 O O . MET A 1 184 ? -7.230 8.517 -1.913 1.00 92.44 184 MET A O 1
ATOM 1517 N N . MET A 1 185 ? -6.016 6.774 -2.602 1.00 93.56 185 MET A N 1
ATOM 1518 C CA . MET A 1 185 ? -4.780 7.539 -2.807 1.00 93.56 185 MET A CA 1
ATOM 1519 C C . MET A 1 185 ? -4.934 8.614 -3.882 1.00 93.56 185 MET A C 1
ATOM 1521 O O . MET A 1 185 ? -4.425 9.719 -3.721 1.00 93.56 185 MET A O 1
ATOM 1525 N N . LYS A 1 186 ? -5.685 8.324 -4.952 1.00 90.12 186 LYS A N 1
ATOM 1526 C CA . LYS A 1 186 ? -6.024 9.327 -5.964 1.00 90.12 186 LYS A CA 1
ATOM 1527 C C . LYS A 1 186 ? -6.873 10.451 -5.368 1.00 90.12 186 LYS A C 1
ATOM 1529 O O . LYS A 1 186 ? -6.557 11.612 -5.582 1.00 90.12 186 LYS A O 1
ATOM 1534 N N . LYS A 1 187 ? -7.906 10.123 -4.588 1.00 93.56 187 LYS A N 1
ATOM 1535 C CA . LYS A 1 187 ? -8.724 11.130 -3.898 1.00 93.56 187 LYS A CA 1
ATOM 1536 C C . LYS A 1 187 ? -7.899 11.991 -2.949 1.00 93.56 187 LYS A C 1
ATOM 1538 O O . LYS A 1 187 ? -8.067 13.203 -2.948 1.00 93.56 187 LYS A O 1
ATOM 1543 N N . LEU A 1 188 ? -7.011 11.381 -2.169 1.00 93.62 188 LEU A N 1
ATOM 1544 C CA . LEU A 1 188 ? -6.111 12.098 -1.270 1.00 93.62 188 LEU A CA 1
ATOM 1545 C C . LEU A 1 188 ? -5.173 13.039 -2.042 1.00 93.62 188 LEU A C 1
ATOM 1547 O O . LEU A 1 188 ? -5.000 14.193 -1.660 1.00 93.62 188 LEU A O 1
ATOM 1551 N N . SER A 1 189 ? -4.618 12.573 -3.160 1.00 92.38 189 SER A N 1
ATOM 1552 C CA . SER A 1 189 ? -3.836 13.394 -4.088 1.00 92.38 189 SER A CA 1
ATOM 1553 C C . SER A 1 189 ? -4.640 14.579 -4.644 1.00 92.38 189 SER A C 1
ATOM 1555 O O . SER A 1 189 ? -4.147 15.705 -4.651 1.00 92.38 189 SER A O 1
ATOM 1557 N N . ASP A 1 190 ? -5.898 14.357 -5.034 1.00 91.00 190 ASP A N 1
ATOM 1558 C CA . ASP A 1 190 ? -6.781 15.411 -5.543 1.00 91.00 190 ASP A CA 1
ATOM 1559 C C . ASP A 1 190 ? -7.141 16.437 -4.446 1.00 91.00 190 ASP A C 1
ATOM 1561 O O . ASP A 1 190 ? -7.139 17.638 -4.713 1.00 91.00 190 ASP A O 1
ATOM 1565 N N . ARG A 1 191 ? -7.410 15.990 -3.206 1.00 94.69 191 ARG A N 1
ATOM 1566 C CA . ARG A 1 191 ? -7.742 16.870 -2.063 1.00 94.69 191 ARG A CA 1
ATOM 1567 C C . ARG A 1 191 ? -6.548 17.698 -1.590 1.00 94.69 191 ARG A C 1
ATOM 1569 O O . ARG A 1 191 ? -6.701 18.886 -1.338 1.00 94.69 191 ARG A O 1
ATOM 1576 N N . SER A 1 192 ? -5.371 17.083 -1.507 1.00 91.69 192 SER A N 1
ATOM 1577 C CA . SER A 1 192 ? -4.132 17.765 -1.105 1.00 91.69 192 SER A CA 1
ATOM 1578 C C . SER A 1 192 ? -3.561 18.680 -2.193 1.00 91.69 192 SER A C 1
ATOM 1580 O O . SER A 1 192 ? -2.693 19.501 -1.911 1.00 91.69 192 SER A O 1
ATOM 1582 N N . GLY A 1 193 ? -4.008 18.535 -3.447 1.00 90.50 193 GLY A N 1
ATOM 1583 C CA . GLY A 1 193 ? -3.436 19.236 -4.598 1.00 90.50 193 GLY A CA 1
ATOM 1584 C C . GLY A 1 193 ? -2.037 18.746 -4.994 1.00 90.50 193 GLY A C 1
ATOM 1585 O O . GLY A 1 193 ? -1.421 19.325 -5.890 1.00 90.50 193 GLY A O 1
ATOM 1586 N N . ILE A 1 194 ? -1.535 17.680 -4.364 1.00 90.06 194 ILE A N 1
ATOM 1587 C CA . ILE A 1 194 ? -0.185 17.145 -4.561 1.00 90.06 194 ILE A CA 1
ATOM 1588 C C . ILE A 1 194 ? -0.290 15.833 -5.327 1.00 90.06 194 ILE A C 1
ATOM 1590 O O . ILE A 1 194 ? -0.940 14.882 -4.889 1.00 90.06 194 ILE A O 1
ATOM 1594 N N . LYS A 1 195 ? 0.371 15.752 -6.484 1.00 90.06 195 LYS A N 1
ATOM 1595 C CA . LYS A 1 195 ? 0.368 14.542 -7.314 1.00 90.06 195 LYS A CA 1
ATOM 1596 C C . LYS A 1 195 ? 1.393 13.541 -6.807 1.00 90.06 195 LYS A C 1
ATOM 1598 O O . LYS A 1 195 ? 2.588 13.802 -6.845 1.00 90.06 195 LYS A O 1
ATOM 1603 N N . PHE A 1 196 ? 0.931 12.357 -6.422 1.00 87.50 196 PHE A N 1
ATOM 1604 C CA . PHE A 1 196 ? 1.817 11.256 -6.064 1.00 87.50 196 PHE A CA 1
ATOM 1605 C C . PHE A 1 196 ? 1.263 9.905 -6.505 1.00 87.50 196 PHE A C 1
ATOM 1607 O O . PHE A 1 196 ? 0.064 9.690 -6.667 1.00 87.50 196 PHE A O 1
ATOM 1614 N N . THR A 1 197 ? 2.178 8.962 -6.689 1.00 85.00 197 THR A N 1
ATOM 1615 C CA . THR A 1 197 ? 1.888 7.546 -6.912 1.00 85.00 197 THR A CA 1
ATOM 1616 C C . THR A 1 197 ? 2.678 6.709 -5.914 1.00 85.00 197 THR A C 1
ATOM 1618 O O . THR A 1 197 ? 3.617 7.204 -5.294 1.00 85.00 197 THR A O 1
ATOM 1621 N N . ILE A 1 198 ? 2.397 5.406 -5.819 1.00 81.62 198 ILE A N 1
ATOM 1622 C CA . ILE A 1 198 ? 3.235 4.494 -5.020 1.00 81.62 198 ILE A CA 1
ATOM 1623 C C . ILE A 1 198 ? 4.718 4.541 -5.435 1.00 81.62 198 ILE A C 1
ATOM 1625 O O . ILE A 1 198 ? 5.609 4.380 -4.604 1.00 81.62 198 ILE A O 1
ATOM 1629 N N . LYS A 1 199 ? 5.005 4.804 -6.719 1.00 80.19 199 LYS A N 1
ATOM 1630 C CA . LYS A 1 199 ? 6.375 4.965 -7.218 1.00 80.19 199 LYS A CA 1
ATOM 1631 C C . LYS A 1 199 ? 7.016 6.241 -6.668 1.00 80.19 199 LYS A C 1
ATOM 1633 O O . LYS A 1 199 ? 8.170 6.185 -6.255 1.00 80.19 199 LYS A O 1
ATOM 1638 N N . THR A 1 200 ? 6.262 7.339 -6.623 1.00 84.88 200 THR A N 1
ATOM 1639 C CA . THR A 1 200 ? 6.680 8.607 -6.009 1.00 84.88 200 THR A CA 1
ATOM 1640 C C . THR A 1 200 ? 7.034 8.386 -4.538 1.00 84.88 200 THR A C 1
ATOM 1642 O O . THR A 1 200 ? 8.153 8.684 -4.142 1.00 84.88 200 THR A O 1
ATOM 1645 N N . LEU A 1 201 ? 6.155 7.738 -3.758 1.00 87.25 201 LEU A N 1
ATOM 1646 C CA . LEU A 1 201 ? 6.401 7.447 -2.333 1.00 87.25 201 LEU A CA 1
ATOM 1647 C C . LEU A 1 201 ? 7.673 6.619 -2.119 1.00 87.25 201 LEU A C 1
ATOM 1649 O O . LEU A 1 201 ? 8.512 6.951 -1.285 1.00 87.25 201 LEU A O 1
ATOM 1653 N N . LYS A 1 202 ? 7.858 5.575 -2.933 1.00 81.62 202 LYS A N 1
ATOM 1654 C CA . LYS A 1 202 ? 9.053 4.728 -2.895 1.00 81.62 202 LYS A CA 1
ATOM 1655 C C . LYS A 1 202 ? 10.339 5.491 -3.218 1.00 81.62 202 LYS A C 1
ATOM 1657 O O . LYS A 1 202 ? 11.394 5.167 -2.674 1.00 81.62 202 LYS A O 1
ATOM 1662 N N . ASN A 1 203 ? 10.285 6.450 -4.138 1.00 79.06 203 ASN A N 1
ATOM 1663 C CA . ASN A 1 203 ? 11.440 7.278 -4.469 1.00 79.06 203 ASN A CA 1
ATOM 1664 C C . ASN A 1 203 ? 11.743 8.284 -3.355 1.00 79.06 203 ASN A C 1
ATOM 1666 O O . ASN A 1 203 ? 12.913 8.456 -3.029 1.00 79.06 203 ASN A O 1
ATOM 1670 N N . THR A 1 204 ? 10.712 8.877 -2.749 1.00 82.00 204 THR A N 1
ATOM 1671 C CA . THR A 1 204 ? 10.842 9.786 -1.603 1.00 82.00 204 THR A CA 1
ATOM 1672 C C . THR A 1 204 ? 11.447 9.080 -0.379 1.00 82.00 204 THR A C 1
ATOM 1674 O O . THR A 1 204 ? 12.368 9.608 0.242 1.00 82.00 204 THR A O 1
ATOM 1677 N N . ASN A 1 205 ? 11.011 7.851 -0.063 1.00 74.75 205 ASN A N 1
ATOM 1678 C CA . ASN A 1 205 ? 11.518 7.075 1.081 1.00 74.75 205 ASN A CA 1
ATOM 1679 C C . ASN A 1 205 ? 13.045 6.904 1.074 1.00 74.75 205 ASN A C 1
ATOM 1681 O O . ASN A 1 205 ? 13.683 7.035 2.114 1.00 74.75 205 ASN A O 1
ATOM 1685 N N . LYS A 1 206 ? 13.631 6.633 -0.101 1.00 61.12 206 LYS A N 1
ATOM 1686 C CA . LYS A 1 206 ? 15.067 6.340 -0.249 1.00 61.12 206 LYS A CA 1
ATOM 1687 C C . LYS A 1 206 ? 15.982 7.471 0.223 1.00 61.12 206 LYS A C 1
ATOM 1689 O O . LYS A 1 206 ? 17.148 7.210 0.496 1.00 61.12 206 LYS A O 1
ATOM 1694 N N . GLU A 1 207 ? 15.478 8.700 0.279 1.00 52.62 207 GLU A N 1
ATOM 1695 C CA . GLU A 1 207 ? 16.247 9.873 0.706 1.00 52.62 207 GLU A CA 1
ATOM 1696 C C . GLU A 1 207 ? 15.944 10.276 2.146 1.00 52.62 207 GLU A C 1
ATOM 1698 O O . GLU A 1 207 ? 16.850 10.705 2.855 1.00 52.62 207 GLU A O 1
ATOM 1703 N N . ILE A 1 208 ? 14.697 10.097 2.595 1.00 53.56 208 ILE A N 1
ATOM 1704 C CA . ILE A 1 208 ? 14.278 10.428 3.965 1.00 53.56 208 ILE A CA 1
ATOM 1705 C C . ILE A 1 208 ? 14.737 9.355 4.960 1.00 53.56 208 ILE A C 1
ATOM 1707 O O . ILE A 1 208 ? 15.072 9.668 6.100 1.00 53.56 208 ILE A O 1
ATOM 1711 N N . SER A 1 209 ? 14.794 8.090 4.536 1.00 49.66 209 SER A N 1
ATOM 1712 C CA . SER A 1 209 ? 15.186 6.971 5.388 1.00 49.66 209 SER A CA 1
ATOM 1713 C C . SER A 1 209 ? 16.279 6.110 4.744 1.00 49.66 209 SER A C 1
ATOM 1715 O O . SER A 1 209 ? 16.044 4.955 4.388 1.00 49.66 209 SER A O 1
ATOM 1717 N N . PRO A 1 210 ? 17.517 6.626 4.612 1.00 42.88 210 PRO A N 1
ATOM 1718 C CA . PRO A 1 210 ? 18.651 5.831 4.137 1.00 42.88 210 PRO A CA 1
ATOM 1719 C C . PRO A 1 210 ? 19.051 4.689 5.099 1.00 42.88 210 PRO A C 1
ATOM 1721 O O . PRO A 1 210 ? 20.006 3.974 4.814 1.00 42.88 210 PRO A O 1
ATOM 1724 N N . ALA A 1 211 ? 18.341 4.508 6.223 1.00 40.50 211 ALA A N 1
ATOM 1725 C CA . ALA A 1 211 ? 18.745 3.660 7.344 1.00 40.50 211 ALA A CA 1
ATOM 1726 C C . ALA A 1 211 ? 17.644 2.738 7.918 1.00 40.50 211 ALA A C 1
ATOM 1728 O O . ALA A 1 211 ? 17.835 2.199 9.007 1.00 40.50 211 ALA A O 1
ATOM 1729 N N . ILE A 1 212 ? 16.520 2.492 7.223 1.00 48.41 212 ILE A N 1
ATOM 1730 C CA . ILE A 1 212 ? 15.708 1.295 7.537 1.00 48.41 212 ILE A CA 1
ATOM 1731 C C . ILE A 1 212 ? 16.404 0.115 6.862 1.00 48.41 212 ILE A C 1
ATOM 1733 O O . ILE A 1 212 ? 16.068 -0.311 5.757 1.00 48.41 212 ILE A O 1
ATOM 1737 N N . GLU A 1 213 ? 17.477 -0.323 7.510 1.00 44.78 213 GLU A N 1
ATOM 1738 C CA . GLU A 1 213 ? 18.280 -1.474 7.134 1.00 44.78 213 GLU A CA 1
ATOM 1739 C C . GLU A 1 213 ? 17.347 -2.696 7.053 1.00 44.78 213 GLU A C 1
ATOM 1741 O O . GLU A 1 213 ? 16.650 -3.023 8.017 1.00 44.78 213 GLU A O 1
ATOM 1746 N N . GLU A 1 214 ? 17.258 -3.337 5.882 1.00 49.19 214 GLU A N 1
ATOM 1747 C CA . GLU A 1 214 ? 16.575 -4.627 5.739 1.00 49.19 214 GLU A CA 1
ATOM 1748 C C . GLU A 1 214 ? 17.364 -5.662 6.554 1.00 49.19 214 GLU A C 1
ATOM 1750 O O . GLU A 1 214 ? 18.302 -6.289 6.063 1.00 49.19 214 GLU A O 1
ATOM 1755 N N . ARG A 1 215 ? 17.021 -5.789 7.837 1.00 40.75 215 ARG A N 1
ATOM 1756 C CA . ARG A 1 215 ? 17.672 -6.701 8.774 1.00 40.75 215 ARG A CA 1
ATOM 1757 C C . ARG A 1 215 ? 17.106 -8.105 8.619 1.00 40.75 215 ARG A C 1
ATOM 1759 O O . ARG A 1 215 ? 16.138 -8.490 9.269 1.00 40.75 215 ARG A O 1
ATOM 1766 N N . TRP A 1 216 ? 17.736 -8.874 7.734 1.00 40.50 216 TRP A N 1
ATOM 1767 C CA . TRP A 1 216 ? 17.494 -10.313 7.564 1.00 40.50 216 TRP A CA 1
ATOM 1768 C C . TRP A 1 216 ? 17.818 -11.127 8.827 1.00 40.50 216 TRP A C 1
ATOM 1770 O O . TRP A 1 216 ? 17.381 -12.265 8.956 1.00 40.50 216 TRP A O 1
ATOM 1780 N N . ASP A 1 217 ? 18.570 -10.554 9.766 1.00 41.97 217 ASP A N 1
ATOM 1781 C CA . ASP A 1 217 ? 18.914 -11.153 11.055 1.00 41.97 217 ASP A CA 1
ATOM 1782 C C . ASP A 1 217 ? 17.806 -11.020 12.116 1.00 41.97 217 ASP A C 1
ATOM 1784 O O . ASP A 1 217 ? 17.841 -11.736 13.113 1.00 41.97 217 ASP A O 1
ATOM 1788 N N . LEU A 1 218 ? 16.806 -10.158 11.891 1.00 41.2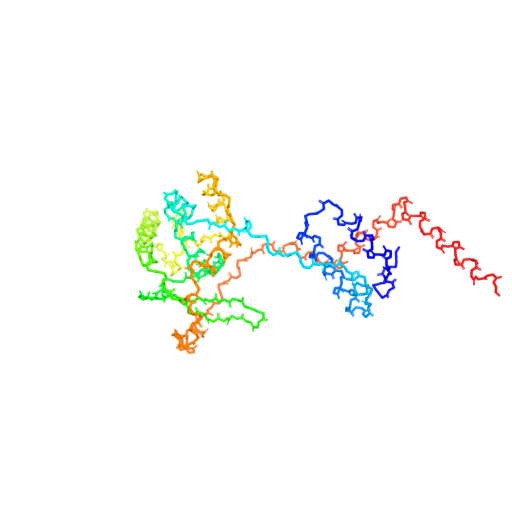2 218 LEU A N 1
ATOM 1789 C CA . LEU A 1 218 ? 15.625 -9.981 12.752 1.00 41.22 218 LEU A CA 1
ATOM 1790 C C . LEU A 1 218 ? 14.387 -10.718 12.218 1.00 41.22 218 LEU A C 1
ATOM 1792 O O . LEU A 1 218 ? 13.254 -10.356 12.537 1.00 41.22 218 LEU A O 1
ATOM 1796 N N . VAL A 1 219 ? 14.571 -11.731 11.367 1.00 44.03 219 VAL A N 1
ATOM 1797 C CA . VAL A 1 219 ? 13.468 -12.586 10.914 1.00 44.03 219 VAL A CA 1
ATOM 1798 C C . VAL A 1 219 ? 12.990 -13.422 12.104 1.00 44.03 219 VAL A C 1
ATOM 1800 O O . VAL A 1 219 ? 13.497 -14.508 12.382 1.00 44.03 219 VAL A O 1
ATOM 1803 N N . HIS A 1 220 ? 12.004 -12.901 12.830 1.00 41.16 220 HIS A N 1
ATOM 1804 C CA . HIS A 1 220 ? 11.239 -13.652 13.815 1.00 41.16 220 HIS A CA 1
ATOM 1805 C C . HIS A 1 220 ? 10.196 -14.495 13.081 1.00 41.16 220 HIS A C 1
ATOM 1807 O O . HIS A 1 220 ? 9.022 -14.155 13.002 1.00 41.16 220 HIS A O 1
ATOM 1813 N N . GLY A 1 221 ? 10.658 -15.592 12.491 1.00 39.88 221 GLY A N 1
ATOM 1814 C CA . GLY A 1 221 ? 9.810 -16.632 11.932 1.00 39.88 221 GLY A CA 1
ATOM 1815 C C . GLY A 1 221 ? 10.466 -17.971 12.204 1.00 39.88 221 GLY A C 1
ATOM 1816 O O . GLY A 1 221 ? 11.471 -18.310 11.582 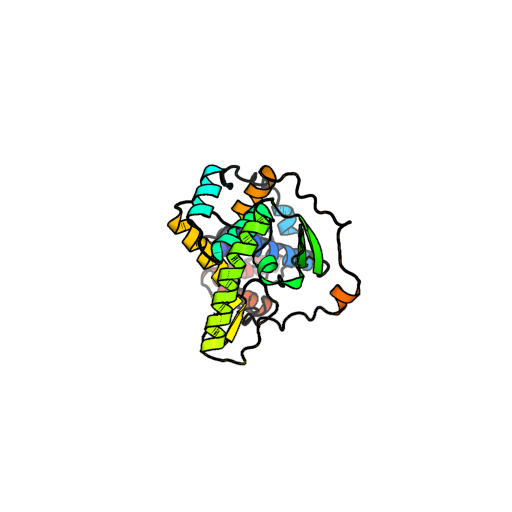1.00 39.88 221 GLY A O 1
ATOM 1817 N N . THR A 1 222 ? 9.932 -18.734 13.156 1.00 41.72 222 THR A N 1
ATOM 1818 C CA . THR A 1 222 ? 10.175 -20.177 13.156 1.00 41.72 222 THR A CA 1
ATOM 1819 C C . THR A 1 222 ? 9.589 -20.747 11.862 1.00 41.72 222 THR A C 1
ATOM 1821 O O . THR A 1 222 ? 8.627 -20.200 11.320 1.00 41.72 222 THR A O 1
ATOM 1824 N N . GLN A 1 223 ? 10.161 -21.841 11.352 1.00 41.81 223 GLN A N 1
ATOM 1825 C CA . GLN A 1 223 ? 9.659 -22.554 10.166 1.00 41.81 223 GLN A CA 1
ATOM 1826 C C . GLN A 1 223 ? 8.130 -22.806 10.239 1.00 41.81 223 GLN A C 1
ATOM 1828 O O . GLN A 1 223 ? 7.447 -22.736 9.226 1.00 41.81 223 GLN A O 1
ATOM 1833 N N . GLU A 1 224 ? 7.578 -22.947 11.449 1.00 39.16 224 GLU A N 1
ATOM 1834 C CA . GLU A 1 224 ? 6.138 -23.067 11.728 1.00 39.16 224 GLU A CA 1
ATOM 1835 C C . GLU A 1 224 ? 5.268 -21.890 11.242 1.00 39.16 224 GLU A C 1
ATOM 1837 O O . GLU A 1 224 ? 4.120 -22.112 10.861 1.00 39.16 224 GLU A O 1
ATOM 1842 N N . VAL A 1 225 ? 5.769 -20.646 11.220 1.00 41.16 225 VAL A N 1
ATOM 1843 C CA . VAL A 1 225 ? 5.005 -19.476 10.724 1.00 41.16 225 VAL A CA 1
ATOM 1844 C C . VAL A 1 225 ? 4.870 -19.516 9.197 1.00 41.16 225 VAL A C 1
ATOM 1846 O O . VAL A 1 225 ? 3.853 -19.103 8.646 1.00 41.16 225 VAL A O 1
ATOM 1849 N N . LEU A 1 226 ? 5.877 -20.056 8.502 1.00 38.19 226 LEU A N 1
ATOM 1850 C CA . LEU A 1 226 ? 5.810 -20.295 7.057 1.00 38.19 226 LEU A CA 1
ATOM 1851 C C . LEU A 1 226 ? 4.883 -21.475 6.730 1.00 38.19 226 LEU A C 1
ATOM 1853 O O . LEU A 1 226 ? 4.174 -21.426 5.729 1.00 38.19 226 LEU A O 1
ATOM 1857 N N . ASP A 1 227 ? 4.861 -22.499 7.588 1.00 41.16 227 ASP A N 1
ATOM 1858 C CA . ASP A 1 227 ? 4.083 -23.728 7.386 1.00 41.16 227 ASP A CA 1
ATOM 1859 C C . ASP A 1 227 ? 2.585 -23.573 7.734 1.00 41.16 227 ASP A C 1
ATOM 1861 O O . ASP A 1 227 ? 1.757 -24.354 7.266 1.00 41.16 227 ASP A O 1
ATOM 1865 N N . THR A 1 228 ? 2.212 -22.564 8.531 1.00 39.03 228 THR A N 1
ATOM 1866 C CA . THR A 1 228 ? 0.810 -22.242 8.887 1.00 39.03 228 THR A CA 1
ATOM 1867 C C . THR A 1 228 ? 0.139 -21.269 7.916 1.00 39.03 228 THR A C 1
ATOM 1869 O O . THR A 1 228 ? -1.055 -20.990 8.041 1.00 39.03 228 THR A O 1
ATOM 1872 N N . TYR A 1 229 ? 0.875 -20.774 6.920 1.00 34.62 229 TYR A N 1
ATOM 1873 C CA . TYR A 1 229 ? 0.355 -19.834 5.938 1.00 34.62 229 TYR A CA 1
ATOM 1874 C C . TYR A 1 229 ? -0.385 -20.579 4.820 1.00 34.62 229 TYR A C 1
ATOM 1876 O O . TYR A 1 229 ? 0.202 -21.016 3.831 1.00 34.62 229 TYR A O 1
ATOM 1884 N N . THR A 1 230 ? -1.702 -20.716 4.952 1.00 35.12 230 THR A N 1
ATOM 1885 C CA . THR A 1 230 ? -2.568 -21.023 3.807 1.00 35.12 230 THR A CA 1
ATOM 1886 C C . THR A 1 230 ? -2.642 -19.785 2.920 1.00 35.12 230 THR A C 1
ATOM 1888 O O . THR A 1 230 ? -3.052 -18.720 3.384 1.00 35.12 230 THR A O 1
ATOM 1891 N N . GLU A 1 231 ? -2.228 -19.906 1.652 1.00 34.00 231 GLU A N 1
ATOM 1892 C CA . GLU A 1 231 ? -2.536 -18.888 0.645 1.00 34.00 231 GLU A CA 1
ATOM 1893 C C . GLU A 1 231 ? -4.042 -18.592 0.732 1.00 34.00 231 GLU A C 1
ATOM 1895 O O . GLU A 1 231 ? -4.826 -19.545 0.726 1.00 34.00 231 GLU A O 1
ATOM 1900 N N . PRO A 1 232 ? -4.476 -17.324 0.867 1.00 36.22 232 PRO A N 1
ATOM 1901 C CA . PRO A 1 232 ? -5.894 -17.027 0.759 1.00 36.22 232 PRO A CA 1
ATOM 1902 C C . PRO A 1 232 ? -6.364 -17.561 -0.589 1.00 36.22 232 PRO A C 1
ATOM 1904 O O . PRO A 1 232 ? -5.676 -17.340 -1.596 1.00 36.22 232 PRO A O 1
ATOM 1907 N N . ASP A 1 233 ? -7.500 -18.268 -0.580 1.00 33.38 233 ASP A N 1
ATOM 1908 C CA . ASP A 1 233 ? -8.175 -18.703 -1.797 1.00 33.38 233 ASP A CA 1
ATOM 1909 C C . ASP A 1 233 ? -8.114 -17.547 -2.779 1.00 33.38 233 ASP A C 1
ATOM 1911 O O . ASP A 1 233 ? -8.481 -16.412 -2.452 1.00 33.38 233 ASP A O 1
ATOM 1915 N N . ILE A 1 234 ? -7.499 -17.845 -3.922 1.00 34.53 234 ILE A N 1
ATOM 1916 C CA . ILE A 1 234 ? -7.240 -16.927 -5.017 1.00 34.53 234 ILE A CA 1
ATOM 1917 C C . ILE A 1 234 ? -8.434 -15.982 -5.083 1.00 34.53 234 ILE A C 1
ATOM 1919 O O . ILE A 1 234 ? -9.552 -16.429 -5.332 1.00 34.53 234 ILE A O 1
ATOM 1923 N N . ILE A 1 235 ? -8.211 -14.684 -4.834 1.00 35.31 235 ILE A N 1
ATOM 1924 C CA . ILE A 1 235 ? -9.141 -13.675 -5.328 1.00 35.31 235 ILE A CA 1
ATOM 1925 C C . ILE A 1 235 ? -9.184 -13.985 -6.814 1.00 35.31 235 ILE A C 1
ATOM 1927 O O . ILE A 1 235 ? -8.203 -13.709 -7.512 1.00 35.31 235 ILE A O 1
ATOM 1931 N N . GLU A 1 236 ? -10.248 -14.662 -7.249 1.00 30.52 236 GLU A N 1
ATOM 1932 C CA . GLU A 1 236 ? -10.556 -14.888 -8.644 1.00 30.52 236 GLU A CA 1
ATOM 1933 C C . GLU A 1 236 ? -10.697 -13.486 -9.231 1.00 30.52 236 GLU A C 1
ATOM 1935 O O . GLU A 1 236 ? -11.770 -12.891 -9.322 1.00 30.52 236 GLU A O 1
ATOM 1940 N N . GLU A 1 237 ? -9.562 -12.913 -9.636 1.00 34.00 237 GLU A N 1
ATOM 1941 C CA . GLU A 1 237 ? -9.544 -12.121 -10.836 1.00 34.00 237 GLU A CA 1
ATOM 1942 C C . GLU A 1 237 ? -10.278 -13.007 -11.836 1.00 34.00 237 GLU A C 1
ATOM 1944 O O . GLU A 1 237 ? -9.871 -14.140 -12.100 1.00 34.00 237 GLU A O 1
ATOM 1949 N N . ASN A 1 238 ? -11.412 -12.522 -12.333 1.00 30.19 238 ASN A N 1
ATOM 1950 C CA . ASN A 1 238 ? -11.971 -13.003 -13.578 1.00 30.19 238 ASN A CA 1
ATOM 1951 C C . ASN A 1 238 ? -10.872 -12.811 -14.638 1.00 30.19 238 ASN A C 1
ATOM 1953 O O . ASN A 1 238 ? -10.853 -11.834 -15.387 1.00 30.19 238 ASN A O 1
ATOM 1957 N N . ILE A 1 239 ? -9.926 -13.751 -14.695 1.00 31.09 239 ILE A N 1
ATOM 1958 C CA . ILE A 1 239 ? -8.950 -13.932 -15.758 1.00 31.09 239 ILE A CA 1
ATOM 1959 C C . ILE A 1 239 ? -9.708 -14.624 -16.899 1.00 31.09 239 ILE A C 1
ATOM 1961 O O . ILE A 1 239 ? -9.289 -15.620 -17.467 1.00 31.09 239 ILE A O 1
ATOM 1965 N N . THR A 1 240 ? -10.845 -14.060 -17.300 1.00 29.48 240 THR A N 1
ATOM 1966 C CA . THR A 1 240 ? -11.409 -14.286 -18.635 1.00 29.48 240 THR A CA 1
ATOM 1967 C C . THR A 1 240 ? -10.629 -13.517 -19.706 1.00 29.48 240 THR A C 1
ATOM 1969 O O . THR A 1 240 ? -10.994 -13.546 -20.875 1.00 29.48 240 THR A O 1
ATOM 1972 N N . ALA A 1 241 ? -9.530 -12.847 -19.338 1.00 33.97 241 ALA A N 1
ATOM 1973 C CA . ALA A 1 241 ? -8.626 -12.168 -20.262 1.00 33.97 241 ALA A CA 1
ATOM 1974 C C . ALA A 1 241 ? -7.276 -12.881 -20.466 1.00 33.97 241 ALA A C 1
ATOM 1976 O O . ALA A 1 241 ? -6.424 -12.351 -21.174 1.00 33.97 241 ALA A O 1
ATOM 1977 N N . ALA A 1 242 ? -7.091 -14.106 -19.958 1.00 34.31 242 ALA A N 1
ATOM 1978 C CA . ALA A 1 242 ? -6.148 -15.041 -20.576 1.00 34.31 242 ALA A CA 1
ATOM 1979 C C . ALA A 1 242 ? -6.822 -15.684 -21.799 1.00 34.31 242 ALA A C 1
ATOM 1981 O O . ALA A 1 242 ? -6.956 -16.899 -21.899 1.00 34.31 242 ALA A O 1
ATOM 1982 N N . VAL A 1 243 ? -7.293 -14.855 -22.736 1.00 36.75 243 VAL A N 1
ATOM 1983 C CA . VAL A 1 243 ? -7.560 -15.342 -24.089 1.00 36.75 243 VAL A CA 1
ATOM 1984 C C . VAL A 1 243 ? -6.199 -15.771 -24.609 1.00 36.75 243 VAL A C 1
ATOM 1986 O O . VAL A 1 243 ? -5.301 -14.933 -24.693 1.00 36.75 243 VAL A O 1
ATOM 1989 N N . ASN A 1 244 ? -6.043 -17.072 -24.867 1.00 40.66 244 ASN A N 1
ATOM 1990 C CA . ASN A 1 244 ? -4.875 -17.686 -25.491 1.00 40.66 244 ASN A CA 1
ATOM 1991 C C . ASN A 1 244 ? -4.201 -16.684 -26.437 1.00 40.66 244 ASN A C 1
ATOM 1993 O O . ASN A 1 244 ? -4.755 -16.357 -27.489 1.00 40.66 244 ASN A O 1
ATOM 1997 N N . GLY A 1 245 ? -3.029 -16.160 -26.056 1.00 38.56 245 GLY A N 1
ATOM 1998 C CA . GLY A 1 245 ? -2.312 -15.162 -26.859 1.00 38.56 245 GLY A CA 1
ATOM 1999 C C . GLY A 1 245 ? -2.091 -15.636 -28.300 1.00 38.56 245 GLY A C 1
ATOM 2000 O O . GLY A 1 245 ? -2.106 -14.826 -29.225 1.00 38.56 245 GLY A O 1
ATOM 2001 N N . ASP A 1 246 ? -2.014 -16.954 -28.491 1.00 43.12 246 ASP A N 1
ATOM 2002 C CA . ASP A 1 246 ? -1.947 -17.624 -29.786 1.00 43.12 246 ASP A CA 1
ATOM 2003 C C . ASP A 1 246 ? -3.234 -17.484 -30.614 1.00 43.12 246 ASP A C 1
ATOM 2005 O O . ASP A 1 246 ? -3.153 -17.219 -31.813 1.00 43.12 246 ASP A O 1
ATOM 2009 N N . GLU A 1 247 ? -4.423 -17.589 -30.013 1.00 41.75 247 GLU A N 1
ATOM 2010 C CA . GLU A 1 247 ? -5.703 -17.422 -30.720 1.00 41.75 247 GLU A CA 1
ATOM 2011 C C . GLU A 1 247 ? -5.959 -15.956 -31.081 1.00 41.75 247 GLU A C 1
ATOM 2013 O O . GLU A 1 247 ? -6.437 -15.665 -32.179 1.00 41.75 247 GLU A O 1
ATOM 2018 N N . TYR A 1 248 ? -5.585 -15.016 -30.207 1.00 43.69 248 TYR A N 1
ATOM 2019 C CA . TYR A 1 248 ? -5.760 -13.585 -30.466 1.00 43.69 248 TYR A CA 1
ATOM 2020 C C . TYR A 1 248 ? -4.785 -13.066 -31.532 1.00 43.69 248 TYR A C 1
ATOM 2022 O O . TYR A 1 248 ? -5.201 -12.386 -32.473 1.00 43.69 248 TYR A O 1
ATOM 2030 N N . LEU A 1 249 ? -3.502 -13.436 -31.454 1.00 44.59 249 LEU A N 1
ATOM 2031 C CA . LEU A 1 249 ? -2.519 -13.076 -32.481 1.00 44.59 249 LEU A CA 1
ATOM 2032 C C . LEU A 1 249 ? -2.831 -13.760 -33.820 1.00 44.59 249 LEU A C 1
ATOM 2034 O O . LEU A 1 249 ? -2.748 -13.107 -34.862 1.00 44.59 249 LEU A O 1
ATOM 2038 N N . SER A 1 250 ? -3.279 -15.021 -33.812 1.00 48.78 250 SER A N 1
ATOM 2039 C CA . SER A 1 250 ? -3.737 -15.713 -35.029 1.00 48.78 250 SER A CA 1
ATOM 2040 C C . SER A 1 250 ? -4.985 -15.062 -35.629 1.00 48.78 250 SER A C 1
ATOM 2042 O O . SER A 1 250 ? -5.064 -14.877 -36.845 1.00 48.78 250 SER A O 1
ATOM 2044 N N . SER A 1 251 ? -5.938 -14.642 -34.793 1.00 44.69 251 SER A N 1
ATOM 2045 C CA . SER A 1 251 ? -7.133 -13.899 -35.207 1.00 44.69 251 SER A CA 1
ATOM 2046 C C . SER A 1 251 ? -6.764 -12.567 -35.868 1.00 44.69 251 SER A C 1
ATOM 2048 O O . SER A 1 251 ? -7.194 -12.294 -36.995 1.00 44.69 251 SER A O 1
ATOM 2050 N N . ILE A 1 252 ? -5.872 -11.787 -35.250 1.00 46.22 252 ILE A N 1
ATOM 2051 C CA . ILE A 1 252 ? -5.394 -10.513 -35.802 1.00 46.22 252 ILE A CA 1
ATOM 2052 C C . ILE A 1 252 ? -4.679 -10.723 -37.141 1.00 46.22 252 ILE A C 1
ATOM 2054 O O . ILE A 1 252 ? -5.015 -10.056 -38.123 1.00 46.22 252 ILE A O 1
ATOM 2058 N N . LEU A 1 253 ? -3.752 -11.680 -37.227 1.00 48.75 253 LEU A N 1
ATOM 2059 C CA . LEU A 1 253 ? -3.023 -11.971 -38.466 1.00 48.75 253 LEU A CA 1
ATOM 2060 C C . LEU A 1 253 ? -3.959 -12.473 -39.580 1.00 48.75 253 LEU A C 1
ATOM 2062 O O . LEU A 1 253 ? -3.821 -12.068 -40.738 1.00 48.75 253 LEU A O 1
ATOM 2066 N N . SER A 1 254 ? -4.970 -13.278 -39.236 1.00 52.94 254 SER A N 1
ATOM 2067 C CA . SER A 1 254 ? -5.980 -13.759 -40.189 1.00 52.94 254 SER A CA 1
ATOM 2068 C C . SER A 1 254 ? -6.877 -12.637 -40.728 1.00 52.94 254 SER A C 1
ATOM 2070 O O . SER A 1 254 ? -7.239 -12.639 -41.908 1.00 52.94 254 SER A O 1
ATOM 2072 N N . SER A 1 255 ? -7.206 -11.646 -39.893 1.00 48.09 255 SER A N 1
ATOM 2073 C CA . SER A 1 255 ? -8.000 -10.479 -40.287 1.00 48.09 255 SER A CA 1
ATOM 2074 C C . SER A 1 255 ? -7.212 -9.543 -41.211 1.00 48.09 255 SER A C 1
ATOM 2076 O O . SER A 1 255 ? -7.757 -9.008 -42.178 1.00 48.09 255 SER A O 1
ATOM 2078 N N . TRP A 1 256 ? -5.898 -9.428 -40.995 1.00 49.97 256 TRP A N 1
ATOM 2079 C CA . TRP A 1 256 ? -5.010 -8.604 -41.808 1.00 49.97 256 TRP A CA 1
ATOM 2080 C C . TRP A 1 256 ? -4.870 -9.122 -43.244 1.00 49.97 256 TRP A C 1
ATOM 2082 O O . TRP A 1 256 ? -4.952 -8.325 -44.180 1.00 49.97 256 TRP A O 1
ATOM 2092 N N . HIS A 1 257 ? -4.761 -10.441 -43.452 1.00 47.56 257 HIS A N 1
ATOM 2093 C CA . HIS A 1 257 ? -4.732 -11.043 -44.796 1.00 47.56 257 HIS A CA 1
ATOM 2094 C C . HIS A 1 257 ? -5.986 -10.748 -45.634 1.00 47.56 257 HIS A C 1
ATOM 2096 O O . HIS A 1 257 ? -5.925 -10.768 -46.863 1.00 47.56 257 HIS A O 1
ATOM 2102 N N . LYS A 1 258 ? -7.115 -10.460 -44.979 1.00 53.16 258 LYS A N 1
ATOM 2103 C CA . LYS A 1 258 ? -8.380 -10.097 -45.630 1.00 53.16 258 LYS A CA 1
ATOM 2104 C C . LYS A 1 258 ? -8.499 -8.596 -45.916 1.00 53.16 258 LYS A C 1
ATOM 2106 O O . LYS A 1 258 ? -9.417 -8.193 -46.622 1.00 53.16 258 LYS A O 1
ATOM 2111 N N . SER A 1 259 ? -7.595 -7.769 -45.386 1.00 51.12 259 SER A N 1
ATOM 2112 C CA . SER A 1 259 ? -7.584 -6.325 -45.638 1.00 51.12 259 SER A CA 1
ATOM 2113 C C . SER A 1 259 ? -7.050 -5.998 -47.043 1.00 51.12 259 SER A C 1
ATOM 2115 O O . SER A 1 259 ? -6.203 -6.737 -47.550 1.00 51.12 259 SER A O 1
ATOM 2117 N N . PRO A 1 260 ? -7.452 -4.866 -47.657 1.00 50.81 260 PRO A N 1
ATOM 2118 C CA . PRO A 1 260 ? -6.967 -4.464 -48.983 1.00 50.81 260 PRO A CA 1
ATOM 2119 C C . PRO A 1 260 ? -5.433 -4.402 -49.077 1.00 50.81 260 PRO A C 1
ATOM 2121 O O . PRO A 1 260 ? -4.844 -4.888 -50.037 1.00 50.81 260 PRO A O 1
ATOM 2124 N N . ARG A 1 261 ? -4.771 -3.903 -48.023 1.00 46.03 261 ARG A N 1
ATOM 2125 C CA . ARG A 1 261 ? -3.300 -3.862 -47.929 1.00 46.03 261 ARG A CA 1
ATOM 2126 C C . ARG A 1 261 ? -2.667 -5.244 -47.747 1.00 46.03 261 ARG A C 1
ATOM 2128 O O . ARG A 1 261 ? -1.571 -5.485 -48.247 1.00 46.03 261 ARG A O 1
ATOM 2135 N N . GLY A 1 262 ? -3.341 -6.151 -47.040 1.00 46.12 262 GLY A N 1
ATOM 2136 C CA . GLY A 1 262 ? -2.918 -7.547 -46.917 1.00 46.12 262 GLY A CA 1
ATOM 2137 C C . GLY A 1 262 ? -3.004 -8.293 -48.249 1.00 46.12 262 GLY A C 1
ATOM 2138 O O . GLY A 1 262 ? -2.100 -9.061 -48.577 1.00 46.12 262 GLY A O 1
ATOM 2139 N N . GLN A 1 263 ? -4.036 -8.015 -49.052 1.00 56.59 263 GLN A N 1
ATOM 2140 C CA . GLN A 1 263 ? -4.194 -8.597 -50.386 1.00 56.59 263 GLN A CA 1
ATOM 2141 C C . GLN A 1 263 ? -3.153 -8.067 -51.381 1.00 56.59 263 GLN A C 1
ATOM 2143 O O . GLN A 1 263 ? -2.494 -8.876 -52.032 1.00 56.59 263 GLN A O 1
ATOM 2148 N N . GLU A 1 264 ? -2.898 -6.753 -51.415 1.00 54.94 264 GLU A N 1
ATOM 2149 C CA . GLU A 1 264 ? -1.813 -6.168 -52.227 1.00 54.94 264 GLU A CA 1
ATOM 2150 C C . GLU A 1 264 ? -0.439 -6.773 -51.893 1.00 54.94 264 GLU A C 1
ATOM 2152 O O . GLU A 1 264 ? 0.379 -7.031 -52.780 1.00 54.94 264 GLU A O 1
ATOM 2157 N N . TRP A 1 265 ? -0.170 -7.031 -50.610 1.00 51.91 265 TRP A N 1
ATOM 2158 C CA . TRP A 1 265 ? 1.079 -7.656 -50.176 1.00 51.91 265 TRP A CA 1
ATOM 2159 C C . TRP A 1 265 ? 1.194 -9.116 -50.649 1.00 51.91 265 TRP A C 1
ATOM 2161 O O . TRP A 1 265 ? 2.251 -9.518 -51.139 1.00 51.91 265 TRP A O 1
ATOM 2171 N N . VAL A 1 266 ? 0.111 -9.901 -50.567 1.00 59.34 266 VAL A N 1
ATOM 2172 C CA . VAL A 1 266 ? 0.074 -11.291 -51.065 1.00 59.34 266 VAL A CA 1
ATOM 2173 C C . VAL A 1 266 ? 0.280 -11.346 -52.582 1.00 59.34 266 VAL A C 1
ATOM 2175 O O . VAL A 1 266 ? 0.989 -12.227 -53.072 1.00 59.34 266 VAL A O 1
ATOM 2178 N N . GLU A 1 267 ? -0.286 -10.403 -53.335 1.00 61.28 267 GLU A N 1
ATOM 2179 C CA . GLU A 1 267 ? -0.079 -10.328 -54.785 1.00 61.28 267 GLU A CA 1
ATOM 2180 C C . GLU A 1 267 ? 1.370 -9.996 -55.151 1.00 61.28 267 GLU A C 1
ATOM 2182 O O . GLU A 1 267 ? 1.946 -10.652 -56.022 1.00 61.28 267 GLU A O 1
ATOM 2187 N N . ARG A 1 268 ? 2.012 -9.070 -54.427 1.00 60.19 268 ARG A N 1
ATOM 2188 C CA . ARG A 1 268 ? 3.439 -8.757 -54.618 1.00 60.19 268 ARG A CA 1
ATOM 2189 C C . ARG A 1 268 ? 4.345 -9.959 -54.345 1.00 60.19 268 ARG A C 1
ATOM 2191 O O . ARG A 1 268 ? 5.290 -10.187 -55.097 1.00 60.19 268 ARG A O 1
ATOM 2198 N N . GLN A 1 269 ? 4.037 -10.762 -53.327 1.00 55.53 269 GLN A N 1
ATOM 2199 C CA . GLN A 1 269 ? 4.791 -11.984 -53.023 1.00 55.53 269 GLN A CA 1
ATOM 2200 C C . GLN A 1 269 ? 4.596 -13.077 -54.089 1.00 55.53 269 GLN A C 1
ATOM 2202 O O . GLN A 1 269 ? 5.563 -13.732 -54.479 1.00 55.53 269 GLN A O 1
ATOM 2207 N N . LYS A 1 270 ? 3.382 -13.230 -54.641 1.00 65.19 270 LYS A N 1
ATOM 2208 C CA . LYS A 1 270 ? 3.115 -14.149 -55.768 1.00 65.19 270 LYS A CA 1
ATOM 2209 C C . LYS A 1 270 ? 3.835 -13.740 -57.056 1.00 65.19 270 LYS A C 1
ATOM 2211 O O . LYS A 1 270 ? 4.227 -14.606 -57.835 1.00 65.19 270 LYS A O 1
ATOM 2216 N N . MET A 1 271 ? 4.015 -12.440 -57.296 1.00 58.19 271 MET A N 1
ATOM 2217 C CA . MET A 1 271 ? 4.815 -11.967 -58.432 1.00 58.19 271 MET A CA 1
ATOM 2218 C C . MET A 1 271 ? 6.308 -12.252 -58.229 1.00 58.19 271 MET A C 1
ATOM 2220 O O . MET A 1 271 ? 6.969 -12.715 -59.154 1.00 58.19 271 MET A O 1
ATOM 2224 N N . GLN A 1 272 ? 6.830 -12.066 -57.014 1.00 49.28 272 GLN A N 1
ATOM 2225 C CA . GLN A 1 272 ? 8.236 -12.345 -56.697 1.00 49.28 272 GLN A CA 1
ATOM 2226 C C . GLN A 1 272 ? 8.588 -13.843 -56.745 1.00 49.28 272 GLN A C 1
ATOM 2228 O O . GLN A 1 272 ? 9.703 -14.192 -57.129 1.00 49.28 272 GLN A O 1
ATOM 2233 N N . SER A 1 273 ? 7.651 -14.741 -56.421 1.00 49.91 273 SER A N 1
ATOM 2234 C CA . SER A 1 273 ? 7.870 -16.193 -56.524 1.00 49.91 273 SER A CA 1
ATOM 2235 C C . SER A 1 273 ? 7.762 -16.737 -57.957 1.00 49.91 273 SER A C 1
ATOM 2237 O O . SER A 1 273 ? 8.466 -17.687 -58.303 1.00 49.91 273 SER A O 1
ATOM 2239 N N . LYS A 1 274 ? 6.956 -16.111 -58.828 1.00 50.28 274 LYS A N 1
ATOM 2240 C CA . LYS A 1 274 ? 6.920 -16.430 -60.271 1.00 50.28 274 LYS A CA 1
ATOM 2241 C C . LYS A 1 274 ? 8.202 -16.030 -61.002 1.00 50.28 274 LYS A C 1
ATOM 2243 O O . LYS A 1 274 ? 8.648 -16.752 -61.887 1.00 50.28 274 LYS A O 1
ATOM 2248 N N . ILE A 1 275 ? 8.820 -14.922 -60.598 1.00 49.44 275 ILE A N 1
ATOM 2249 C CA . ILE A 1 275 ? 10.100 -14.469 -61.163 1.00 49.44 275 ILE A CA 1
ATOM 2250 C C . ILE A 1 275 ? 11.239 -15.439 -60.797 1.00 49.44 275 ILE A C 1
ATOM 2252 O O . ILE A 1 275 ? 12.117 -15.671 -61.612 1.00 49.44 275 ILE A O 1
ATOM 2256 N N . LYS A 1 276 ? 11.183 -16.084 -59.624 1.00 46.47 276 LYS A N 1
ATOM 2257 C CA . LYS A 1 276 ? 12.174 -17.085 -59.182 1.00 46.47 276 LYS A CA 1
ATOM 2258 C C . LYS A 1 276 ? 11.991 -18.503 -59.747 1.00 46.47 276 LYS A C 1
ATOM 2260 O O . LYS A 1 276 ? 12.813 -19.359 -59.455 1.00 46.47 276 LYS A O 1
ATOM 2265 N N . SER A 1 277 ? 10.910 -18.780 -60.479 1.00 46.75 277 SER A N 1
ATOM 2266 C CA . SER A 1 277 ? 10.609 -20.114 -61.044 1.00 46.75 277 SER A CA 1
ATOM 2267 C C . SER A 1 277 ? 10.695 -20.164 -62.574 1.00 46.75 277 SER A C 1
ATOM 2269 O O . SER A 1 277 ? 10.299 -21.159 -63.174 1.00 46.75 277 SER A O 1
ATOM 2271 N N . SER A 1 278 ? 11.187 -19.087 -63.195 1.00 46.84 278 SER A N 1
ATOM 2272 C CA . SER A 1 278 ? 11.39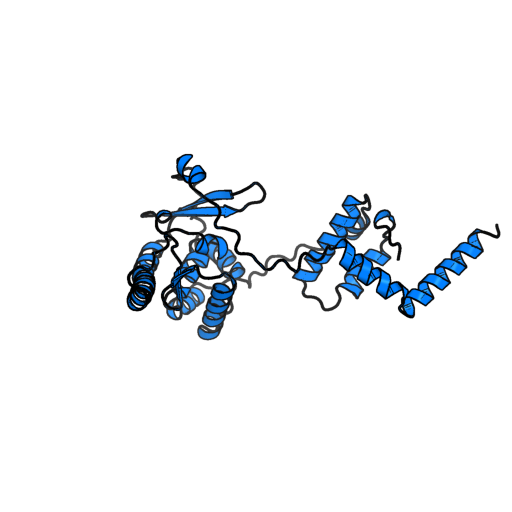2 -18.974 -64.647 1.00 46.84 278 SER A CA 1
ATOM 2273 C C . SER A 1 278 ? 12.879 -18.904 -65.041 1.00 46.84 278 SER A C 1
ATOM 2275 O O . SER A 1 278 ? 13.170 -18.616 -66.199 1.00 46.84 278 SER A O 1
ATOM 2277 N N . ASP A 1 279 ? 13.775 -19.185 -64.089 1.00 41.28 279 ASP A N 1
ATOM 2278 C CA . ASP A 1 279 ? 15.203 -19.483 -64.285 1.00 41.28 279 ASP A CA 1
ATOM 2279 C C . ASP A 1 279 ? 15.432 -20.982 -64.023 1.00 41.28 279 ASP A C 1
ATOM 2281 O O . ASP A 1 279 ? 16.282 -21.587 -64.715 1.00 41.28 279 ASP A O 1
#

pLDDT: mean 73.12, std 20.74, range [29.48, 96.5]

Organism: Methanomassiliicoccus intestinalis (strain Issoire-Mx1) (NCBI:txid1295009)

InterPro domains:
  IPR011010 DNA breaking-rejoining enzyme, catalytic core [SSF56349] (11-204)
  IPR013762 Integrase-like, catalytic domain superfamily [G3DSA:1.10.443.10] (60-243)

Sequence (279 aa):
MSASPQEWDGDVVNFIRDVLLRGSPASINKEYYATASRYASFNKNKIFEIMKITEHPSKPNEEDKLTNEEVQLVLNEAEGVERLIFHMGLQLNLRYREMLSLCVNDIYQDHVCVMRKDKYGTSLRTVIFHPDTKKELEKYEIVRNTEISWAKRVNENVEVPDYLFIHQEKGELSVYSVPAIHYMMKKLSDRSGIKFTIKTLKNTNKEISPAIEERWDLVHGTQEVLDTYTEPDIIEENITAAVNGDEYLSSILSSWHKSPRGQEWVERQKMQSKIKSSD

Radius of gyration: 26.06 Å; chains: 1; bounding box: 46×44×84 Å

Foldseek 3Di:
DDPQLQPDAPVNLCCLQPPVCPPPDPVVSVVVLVVSCVVSVVSVHNRSVVVVPDDDPDDPPPVLADDPVLLVLLLVLDDAPLNLVLCCLQAQVDDPVQLLPFFPVQDDPFWGWTWDQDPVGIDIWIWGDDPCNVVSLVRNVVSLVVQVVVLCVQPVPEDDDRTSAWHDDRSYIDGDDPVNSVVSVVVSCVRSVHDHDSVRSNVHNCVVPVDRPRPPVPPPDDVVVVVPDDDPDPPPPVVPVPPPPVVVVVVVVVVLCVDPVVVVVVVVVVVVVVVVVVD

Secondary structure (DSSP, 8-state):
--SSGGG--HHHHHHIIIIITTTS-HHHHHHHHHHHHHHHHHTT--HHHHTT------PPPTTSS--HHHHHHHHHH--THHHHHHHHHHHS---HHHHHT-BGGGB-SSEEEEEEE-SSSEEEEEEEPPTTHHHHHHHHHHHHHHHHHHHHHH-TT----SBSSEEEETTEEEEPPHHHHHHHHHHHHHHHT----HHHHHHHHHHH-TT----GGG----HHHHHT-PPP-------TT---HHHHHHHHHHHHHTSHHHHHHHHHHHHHHHHTT--